Protein AF-A0A8T7N4N4-F1 (afdb_monomer)

Nearest PDB structures (foldseek):
  5yvq-assembly1_A  TM=8.454E-01  e=1.709E-01  Muvirus mu
  5d4w-assembly1_C  TM=1.491E-01  e=9.206E+00  Thermochaetoides thermophila

Organism: Escherichia coli (NCBI:txid562)

Solvent-accessible surface area (backbone atoms only — not comparable to full-atom values): 12894 Å² total; per-residue (Å²): 76,62,75,81,86,57,97,84,56,69,96,63,85,74,84,72,75,80,86,88,65,98,65,95,81,78,87,47,86,39,79,87,82,48,73,55,64,78,88,52,70,59,62,54,49,49,54,49,50,54,56,50,46,48,24,52,74,35,73,44,79,72,39,86,88,45,93,54,42,65,64,51,18,53,52,42,44,53,55,73,73,46,85,42,75,91,60,71,43,46,65,41,58,75,68,29,74,65,47,44,49,50,53,32,53,78,71,68,49,58,84,68,78,78,51,96,68,81,55,35,79,76,71,79,45,78,51,78,92,51,75,64,72,76,49,91,52,62,66,62,53,30,58,78,66,77,50,77,51,71,70,59,43,62,73,72,45,87,53,77,93,51,72,64,70,76,48,91,53,61,67,61,47,37,49,78,72,68,40,49,67,58,53,51,56,58,72,73,47,81,62,92,86,61,78,82,77,82,127

Radius of gyration: 50.96 Å; Cα contacts (8 Å, |Δi|>4): 98; chains: 1; bounding box: 86×42×156 Å

Secondary structure (DSSP, 8-state):
-----STT--SSPPPPPPP--SS--------SSSPPPP--HHHHHHHHHHHHHHHHHTT----TT-TTHHHHHHHHHHHHTS--GGGTTHHHHHT-HHHHHHHHHHTT--GGGG-SS--GGGTTPPPGGGTTTT-TTHHHHHHHTT---HHHHHHHS--GGGTTTT-S-HHHHHHHTT-HHHHHHHHTSPPTT------

Structure (mmCIF, N/CA/C/O backbone):
data_AF-A0A8T7N4N4-F1
#
_entry.id   AF-A0A8T7N4N4-F1
#
loop_
_atom_site.group_PDB
_atom_site.id
_atom_site.type_symbol
_atom_site.label_atom_id
_atom_site.label_alt_id
_atom_site.label_comp_id
_atom_site.label_asym_id
_atom_site.label_entity_id
_atom_site.label_seq_id
_atom_site.pdbx_PDB_ins_code
_atom_site.Cartn_x
_atom_site.Cartn_y
_atom_site.Cartn_z
_atom_site.occupancy
_atom_site.B_iso_or_equiv
_atom_site.auth_seq_id
_atom_site.auth_comp_id
_atom_site.auth_asym_id
_atom_site.auth_atom_id
_atom_site.pdbx_PDB_model_num
ATOM 1 N N . MET A 1 1 ? -18.840 -10.424 38.974 1.00 85.12 1 MET A N 1
ATOM 2 C CA . MET A 1 1 ? -19.951 -9.598 39.441 1.00 85.12 1 MET A CA 1
ATOM 3 C C . MET A 1 1 ? -21.218 -10.395 39.223 1.00 85.12 1 MET A C 1
ATOM 5 O O . MET A 1 1 ? -21.272 -11.145 38.261 1.00 85.12 1 MET A O 1
ATOM 9 N N . PHE A 1 2 ? -22.200 -10.259 40.101 1.00 90.56 2 PHE A N 1
ATOM 10 C CA . PHE A 1 2 ? -23.538 -10.800 39.891 1.00 90.56 2 PHE A CA 1
ATOM 11 C C . PHE A 1 2 ? -24.531 -9.724 40.322 1.00 90.56 2 PHE A C 1
ATOM 13 O O . PHE A 1 2 ? -24.199 -8.909 41.184 1.00 90.56 2 PHE A O 1
ATOM 20 N N . HIS A 1 3 ? -25.701 -9.676 39.695 1.00 91.00 3 HIS A N 1
ATOM 21 C CA . HIS A 1 3 ? -26.760 -8.776 40.142 1.00 91.00 3 HIS A CA 1
ATOM 22 C C . HIS A 1 3 ? -27.229 -9.161 41.556 1.00 91.00 3 HIS A C 1
ATOM 24 O O . HIS A 1 3 ? -26.907 -10.246 42.047 1.00 91.00 3 HIS A O 1
ATOM 30 N N . VAL A 1 4 ? -27.994 -8.285 42.215 1.00 92.31 4 VAL A N 1
ATOM 31 C CA . VAL A 1 4 ? -28.688 -8.626 43.467 1.00 92.31 4 VAL A CA 1
ATOM 32 C C . VAL A 1 4 ? -29.480 -9.924 43.279 1.00 92.31 4 VAL A C 1
ATOM 34 O O . VAL A 1 4 ? -30.459 -9.964 42.542 1.00 92.31 4 VAL A O 1
ATOM 37 N N . ASP A 1 5 ? -29.040 -10.975 43.966 1.00 91.56 5 ASP A N 1
ATOM 38 C CA . ASP A 1 5 ? -29.583 -12.334 43.881 1.00 91.56 5 ASP A CA 1
ATOM 39 C C . ASP A 1 5 ? -30.150 -12.745 45.242 1.00 91.56 5 ASP A C 1
ATOM 41 O O . ASP A 1 5 ? -29.554 -13.509 46.009 1.00 91.56 5 ASP A O 1
ATOM 45 N N . ASN A 1 6 ? -31.264 -12.106 45.593 1.00 90.56 6 ASN A N 1
ATOM 46 C CA . ASN A 1 6 ? -32.080 -12.407 46.762 1.00 90.56 6 ASN A CA 1
ATOM 47 C C . ASN A 1 6 ? -33.531 -11.943 46.513 1.00 90.56 6 ASN A C 1
ATOM 49 O O . ASN A 1 6 ? -33.826 -11.274 45.522 1.00 90.56 6 ASN A O 1
ATOM 53 N N . ASN A 1 7 ? -34.434 -12.230 47.452 1.00 91.44 7 ASN A N 1
ATOM 54 C CA . ASN A 1 7 ? -35.866 -11.922 47.324 1.00 91.44 7 ASN A CA 1
ATOM 55 C C . ASN A 1 7 ? -36.216 -10.418 47.398 1.00 91.44 7 ASN A C 1
ATOM 57 O O . ASN A 1 7 ? -37.395 -10.080 47.429 1.00 91.44 7 ASN A O 1
ATOM 61 N N . SER A 1 8 ? -35.226 -9.519 47.468 1.00 91.75 8 SER A N 1
ATOM 62 C CA . SER A 1 8 ? -35.441 -8.062 47.461 1.00 91.75 8 SER A CA 1
ATOM 63 C C . SER A 1 8 ? -35.232 -7.420 46.085 1.00 91.75 8 SER A C 1
ATOM 65 O O . SER A 1 8 ? -35.603 -6.265 45.891 1.00 91.75 8 SER A O 1
ATOM 67 N N . GLY A 1 9 ? -34.651 -8.158 45.132 1.00 88.62 9 GLY A N 1
ATOM 68 C CA . GLY A 1 9 ? -34.435 -7.687 43.767 1.00 88.62 9 GLY A CA 1
ATOM 69 C C . GLY A 1 9 ? -35.735 -7.546 42.970 1.00 88.62 9 GLY A C 1
ATOM 70 O O . GLY A 1 9 ? -36.687 -8.302 43.155 1.00 88.62 9 GLY A O 1
ATOM 71 N N . VAL A 1 10 ? -35.753 -6.592 42.038 1.00 92.06 10 VAL A N 1
ATOM 72 C CA . VAL A 1 10 ? -36.819 -6.425 41.038 1.00 92.06 10 VAL A CA 1
ATOM 73 C C . VAL A 1 10 ? -36.281 -6.757 39.645 1.00 92.06 10 VAL A C 1
ATOM 75 O O . VAL A 1 10 ? -35.115 -6.505 39.356 1.00 92.06 10 VAL A O 1
ATOM 78 N N . ALA A 1 11 ? -37.122 -7.331 38.778 1.00 89.88 11 ALA A N 1
ATOM 79 C CA . ALA A 1 11 ? -36.693 -7.857 37.475 1.00 89.88 11 ALA A CA 1
ATOM 80 C C . ALA A 1 11 ? -36.245 -6.775 36.477 1.00 89.88 11 ALA A C 1
ATOM 82 O O . ALA A 1 11 ? -35.369 -7.018 35.654 1.00 89.88 11 ALA A O 1
ATOM 83 N N . ASN A 1 12 ? -36.842 -5.585 36.552 1.00 92.25 12 ASN A N 1
ATOM 84 C CA . ASN A 1 12 ? -36.510 -4.453 35.695 1.00 92.25 12 ASN A CA 1
ATOM 85 C C . ASN A 1 12 ? -35.902 -3.344 36.549 1.00 92.25 12 ASN A C 1
ATOM 87 O O . ASN A 1 12 ? -36.444 -3.025 37.610 1.00 92.25 12 ASN A O 1
ATOM 91 N N . MET A 1 13 ? -34.810 -2.739 36.074 1.00 91.69 13 MET A N 1
ATOM 92 C CA . MET A 1 13 ? -34.206 -1.591 36.746 1.00 91.69 13 MET A CA 1
ATOM 93 C C . MET A 1 13 ? -35.240 -0.452 36.846 1.00 91.69 13 MET A C 1
ATOM 95 O O . MET A 1 13 ? -35.802 -0.067 35.816 1.00 91.69 13 MET A O 1
ATOM 99 N N . PRO A 1 14 ? -35.511 0.084 38.052 1.00 93.88 14 PRO A N 1
ATOM 100 C CA . PRO A 1 14 ? -36.386 1.240 38.209 1.00 93.88 14 PRO A CA 1
ATOM 101 C C . PRO A 1 14 ? -35.883 2.440 37.401 1.00 93.88 14 PRO A C 1
ATOM 103 O O . PRO A 1 14 ? -34.679 2.602 37.199 1.00 93.88 14 PRO A O 1
ATOM 106 N N . ALA A 1 15 ? -36.805 3.301 36.965 1.00 94.69 15 ALA A N 1
ATOM 107 C CA . ALA A 1 15 ? -36.434 4.552 36.312 1.00 94.69 15 ALA A CA 1
ATOM 108 C C . ALA A 1 15 ? -35.587 5.413 37.262 1.00 94.69 15 ALA A C 1
ATOM 110 O O . ALA A 1 15 ? -35.957 5.597 38.422 1.00 94.69 15 ALA A O 1
ATOM 111 N N . LEU A 1 16 ? -34.467 5.935 36.755 1.00 94.06 16 LEU A N 1
ATOM 112 C CA . LEU A 1 16 ? -33.591 6.827 37.512 1.00 94.06 16 LEU A CA 1
ATOM 113 C C . LEU A 1 16 ? -34.306 8.151 37.798 1.00 94.06 16 LEU A C 1
ATOM 115 O O . LEU A 1 16 ? -34.964 8.714 36.917 1.00 94.06 16 LEU A O 1
ATOM 119 N N . ALA A 1 17 ? -34.160 8.658 39.018 1.00 92.56 17 ALA A N 1
ATOM 120 C CA . ALA A 1 17 ? -34.674 9.962 39.393 1.00 92.56 17 ALA A CA 1
ATOM 121 C C . ALA A 1 17 ? -33.942 11.090 38.633 1.00 92.56 17 ALA A C 1
ATOM 123 O O . ALA A 1 17 ? -32.796 10.923 38.201 1.00 92.56 17 ALA A O 1
ATOM 124 N N . PRO A 1 18 ? -34.574 12.270 38.475 1.00 92.50 18 PRO A N 1
ATOM 125 C CA . PRO A 1 18 ? -33.933 13.422 37.850 1.00 92.50 18 PRO A CA 1
ATOM 126 C C . PRO A 1 18 ? -32.649 13.839 38.576 1.00 92.50 18 PRO A C 1
ATOM 128 O O . PRO A 1 18 ? -32.577 13.793 39.807 1.00 92.50 18 PRO A O 1
ATOM 131 N N . ALA A 1 19 ? -31.659 14.314 37.816 1.00 89.88 19 ALA A N 1
ATOM 132 C CA . ALA A 1 19 ? -30.428 14.853 38.380 1.00 89.88 19 ALA A CA 1
ATOM 133 C C . ALA A 1 19 ? -30.733 16.011 39.344 1.00 89.88 19 ALA A C 1
ATOM 135 O O . ALA A 1 19 ? -31.409 16.976 38.986 1.00 89.88 19 ALA A O 1
ATOM 136 N N . GLN A 1 20 ? -30.222 15.910 40.571 1.00 88.19 20 GLN A N 1
ATOM 137 C CA . GLN A 1 20 ? -30.458 16.903 41.626 1.00 88.19 20 GLN A CA 1
ATOM 138 C C . GLN A 1 20 ? -29.331 17.937 41.756 1.00 88.19 20 GLN A C 1
ATOM 140 O O . GLN A 1 20 ? -29.499 18.947 42.433 1.00 88.19 20 GLN A O 1
ATOM 145 N N . SER A 1 21 ? -28.181 17.698 41.120 1.00 86.62 21 SER A N 1
ATOM 146 C CA . SER A 1 21 ? -27.031 18.603 41.124 1.00 86.62 21 SER A CA 1
ATOM 147 C C . SER A 1 21 ? -26.368 18.619 39.750 1.00 86.62 21 SER A C 1
ATOM 149 O O . SER A 1 21 ? -26.210 17.573 39.127 1.00 86.62 21 SER A O 1
ATOM 151 N N . ASN A 1 22 ? -25.933 19.802 39.314 1.00 89.06 22 ASN A N 1
ATOM 152 C CA . ASN A 1 22 ? -25.118 19.989 38.107 1.00 89.06 22 ASN A CA 1
ATOM 153 C C . ASN A 1 22 ? -23.614 20.065 38.422 1.00 89.06 22 ASN A C 1
ATOM 155 O O . ASN A 1 22 ? -22.800 20.284 37.529 1.00 89.06 22 ASN A O 1
ATOM 159 N N . THR A 1 23 ? -23.236 19.928 39.694 1.00 89.25 23 THR A N 1
ATOM 160 C CA . THR A 1 23 ? -21.845 19.946 40.154 1.00 89.25 23 THR A CA 1
ATOM 161 C C . THR A 1 23 ? -21.534 18.693 40.965 1.00 89.25 23 THR A C 1
ATOM 163 O O . THR A 1 23 ? -22.397 18.158 41.668 1.00 89.25 23 THR A O 1
ATOM 166 N N . THR A 1 24 ? -20.292 18.212 40.863 1.00 90.56 24 THR A N 1
ATOM 167 C CA . THR A 1 24 ? -19.827 17.019 41.580 1.00 90.56 24 THR A CA 1
ATOM 168 C C . THR A 1 24 ? -19.871 17.237 43.091 1.00 90.56 24 THR A C 1
ATOM 170 O O . THR A 1 24 ? -19.250 18.164 43.610 1.00 90.56 24 THR A O 1
ATOM 173 N N . THR A 1 25 ? -20.568 16.351 43.802 1.00 89.44 25 THR A N 1
ATOM 174 C CA . THR A 1 25 ? -20.647 16.320 45.269 1.00 89.44 25 THR A CA 1
ATOM 175 C C . THR A 1 25 ? -19.998 15.053 45.822 1.00 89.44 25 THR A C 1
ATOM 177 O O . THR A 1 25 ? -19.997 14.021 45.156 1.00 89.44 25 THR A O 1
ATOM 180 N N . TRP A 1 26 ? -19.493 15.113 47.054 1.00 89.69 26 TRP A N 1
ATOM 181 C CA . TRP A 1 26 ? -18.784 14.010 47.713 1.00 89.69 26 TRP A CA 1
ATOM 182 C C . TRP A 1 26 ? -19.476 13.590 49.011 1.00 89.69 26 TRP A C 1
ATOM 184 O O . TRP A 1 26 ? -20.232 14.370 49.594 1.00 89.69 26 TRP A O 1
ATOM 194 N N . PHE A 1 27 ? -19.199 12.364 49.463 1.00 92.00 27 PHE A N 1
ATOM 195 C CA . PHE A 1 27 ? -19.699 11.847 50.735 1.00 92.00 27 PHE A CA 1
ATOM 196 C C . PHE A 1 27 ? -19.205 12.691 51.921 1.00 92.00 27 PHE A C 1
ATOM 198 O O . PHE A 1 27 ? -18.050 13.112 51.959 1.00 92.00 27 PHE A O 1
ATOM 205 N N . THR A 1 28 ? -20.079 12.913 52.901 1.00 90.69 28 THR A N 1
ATOM 206 C CA . THR A 1 28 ? -19.784 13.592 54.169 1.00 90.69 28 THR A CA 1
ATOM 207 C C . THR A 1 28 ? -20.471 12.869 55.329 1.00 90.69 28 THR A C 1
ATOM 209 O O . THR A 1 28 ? -21.585 12.358 55.178 1.00 90.69 28 THR A O 1
ATOM 212 N N . GLU A 1 29 ? -19.819 12.857 56.494 1.00 90.31 29 GLU A N 1
ATOM 213 C CA . GLU A 1 29 ? -20.392 12.396 57.770 1.00 90.31 29 GLU A CA 1
ATOM 214 C C . GLU A 1 29 ? -21.424 13.389 58.347 1.00 90.31 29 GLU A C 1
ATOM 216 O O . GLU A 1 29 ? -21.979 13.168 59.420 1.00 90.31 29 GLU A O 1
ATOM 221 N N . GLY A 1 30 ? -21.716 14.470 57.619 1.00 84.38 30 GLY A N 1
ATOM 222 C CA . GLY A 1 30 ? -22.510 15.585 58.109 1.00 84.38 30 GLY A CA 1
ATOM 223 C C . GLY A 1 30 ? -21.674 16.533 58.969 1.00 84.38 30 GLY A C 1
ATOM 224 O O . GLY A 1 30 ? -20.614 16.185 59.481 1.00 84.38 30 GLY A O 1
ATOM 225 N N . ASP A 1 31 ? -22.144 17.766 59.107 1.00 83.38 31 ASP A N 1
ATOM 226 C CA . ASP A 1 31 ? -21.490 18.827 59.891 1.00 83.38 31 ASP A CA 1
ATOM 227 C C . ASP A 1 31 ? -22.380 19.330 61.042 1.00 83.38 31 ASP A C 1
ATOM 229 O O . ASP A 1 31 ? -22.144 20.386 61.626 1.00 83.38 31 ASP A O 1
ATOM 233 N N . GLY A 1 32 ? -23.433 18.573 61.361 1.00 81.00 32 GLY A N 1
ATOM 234 C CA . GLY A 1 32 ? -24.455 18.940 62.339 1.00 81.00 32 GLY A CA 1
ATOM 235 C C . GLY A 1 32 ? -25.609 19.773 61.768 1.00 81.00 32 GLY A C 1
ATOM 236 O O . GLY A 1 32 ? -26.673 19.792 62.382 1.00 81.00 32 GLY A O 1
ATOM 237 N N . GLN A 1 33 ? -25.460 20.401 60.593 1.00 78.62 33 GLN A N 1
ATOM 238 C CA . GLN A 1 33 ? -26.565 21.058 59.872 1.00 78.62 33 GLN A CA 1
ATOM 239 C C . GLN A 1 33 ? -27.003 20.280 58.632 1.00 78.62 33 GLN A C 1
ATOM 241 O O . GLN A 1 33 ? -28.192 20.213 58.317 1.00 78.62 33 GLN A O 1
ATOM 246 N N . LYS A 1 34 ? -26.050 19.659 57.941 1.00 79.44 34 LYS A N 1
ATOM 247 C CA . LYS A 1 34 ? -26.295 18.720 56.851 1.00 79.44 34 LYS A CA 1
ATOM 248 C C . LYS A 1 34 ? -26.243 17.294 57.393 1.00 79.44 34 LYS A C 1
ATOM 250 O O . LYS A 1 34 ? -25.323 16.939 58.126 1.00 79.44 34 LYS A O 1
ATOM 255 N N . GLY A 1 35 ? -27.233 16.479 57.032 1.00 85.31 35 GLY A N 1
ATOM 256 C CA . GLY A 1 35 ? -27.240 15.055 57.368 1.00 85.31 35 GLY A CA 1
ATOM 257 C C . GLY A 1 35 ? -26.109 14.285 56.677 1.00 85.31 35 GLY A C 1
ATOM 258 O O . GLY A 1 35 ? -25.523 14.759 55.700 1.00 85.31 35 GLY A O 1
ATOM 259 N N . ILE A 1 36 ? -25.836 13.078 57.174 1.00 89.00 36 ILE A N 1
ATOM 260 C CA . ILE A 1 36 ? -24.905 12.126 56.554 1.00 89.00 36 ILE A CA 1
ATOM 261 C C . ILE A 1 36 ? -25.355 11.844 55.115 1.00 89.00 36 ILE A C 1
ATOM 263 O O . ILE A 1 36 ? -26.551 11.734 54.833 1.00 89.00 36 ILE A O 1
ATOM 267 N N . SER A 1 37 ? -24.399 11.712 54.196 1.00 91.44 37 SER A N 1
ATOM 268 C CA . SER A 1 37 ? -24.697 11.345 52.810 1.00 91.44 37 SER A CA 1
ATOM 269 C C . SER A 1 37 ? -25.440 10.010 52.712 1.00 91.44 37 SER A C 1
ATOM 271 O O . SER A 1 37 ? -24.986 8.988 53.222 1.00 91.44 37 SER A O 1
ATOM 273 N N . TRP A 1 38 ? -26.573 10.018 52.012 1.00 87.12 38 TRP A N 1
ATOM 274 C CA . TRP A 1 38 ? -27.412 8.842 51.811 1.00 87.12 38 TRP A CA 1
ATOM 275 C C . TRP A 1 38 ? -27.140 8.195 50.450 1.00 87.12 38 TRP A C 1
ATOM 277 O O . TRP A 1 38 ? -27.153 8.870 49.420 1.00 87.12 38 TRP A O 1
ATOM 287 N N . ILE A 1 39 ? -26.914 6.879 50.446 1.00 90.31 39 ILE A N 1
ATOM 288 C CA . ILE A 1 39 ? -26.783 6.086 49.221 1.00 90.31 39 ILE A CA 1
ATOM 289 C C . ILE A 1 39 ? -28.162 5.527 48.864 1.00 90.31 39 ILE A C 1
ATOM 291 O O . ILE A 1 39 ? -28.654 4.600 49.506 1.00 90.31 39 ILE A O 1
ATOM 295 N N . GLY A 1 40 ? -28.784 6.110 47.841 1.00 91.19 40 GLY A N 1
ATOM 296 C CA . GLY A 1 40 ? -30.075 5.665 47.322 1.00 91.19 40 GLY A CA 1
ATOM 297 C C . GLY A 1 40 ? -29.969 4.519 46.311 1.00 91.19 40 GLY A C 1
ATOM 298 O O . GLY A 1 40 ? -28.888 4.188 45.817 1.00 91.19 40 GLY A O 1
ATOM 299 N N . GLN A 1 41 ? -31.128 3.951 45.960 1.00 92.69 41 GLN A N 1
ATOM 300 C CA . GLN A 1 41 ? -31.242 2.877 44.965 1.00 92.69 41 GLN A CA 1
ATOM 301 C C . GLN A 1 41 ? -30.610 3.237 43.614 1.00 92.69 41 GLN A C 1
ATOM 303 O O . GLN A 1 41 ? -29.963 2.391 43.011 1.00 92.69 41 GLN A O 1
ATOM 308 N N . ASP A 1 42 ? -30.750 4.484 43.158 1.00 93.44 42 ASP A N 1
ATOM 309 C CA . ASP A 1 42 ? -30.267 4.912 41.846 1.00 93.44 42 ASP A CA 1
ATOM 310 C C . ASP A 1 42 ? -28.750 4.782 41.770 1.00 93.44 42 ASP A C 1
ATOM 312 O O . ASP A 1 42 ? -28.225 4.224 40.815 1.00 93.44 42 ASP A O 1
ATOM 316 N N . TRP A 1 43 ? -28.044 5.200 42.822 1.00 92.38 43 TRP A N 1
ATOM 317 C CA . TRP A 1 43 ? -26.589 5.114 42.882 1.00 92.38 43 TRP A CA 1
ATOM 318 C C . TRP A 1 43 ? -26.096 3.660 42.857 1.00 92.38 43 TRP A C 1
ATOM 320 O O . TRP A 1 43 ? -25.191 3.322 42.095 1.00 92.38 43 TRP A O 1
ATOM 330 N N . LEU A 1 44 ? -26.720 2.780 43.650 1.00 94.06 44 LEU A N 1
ATOM 331 C CA . LEU A 1 44 ? -26.363 1.357 43.692 1.00 94.06 44 LEU A CA 1
ATOM 332 C C . LEU A 1 44 ? -26.698 0.643 42.379 1.00 94.06 44 LEU A C 1
ATOM 334 O O . LEU A 1 44 ? -25.891 -0.148 41.893 1.00 94.06 44 LEU A O 1
ATOM 338 N N . ASN A 1 45 ? -27.856 0.943 41.788 1.00 95.38 45 ASN A N 1
ATOM 339 C CA . ASN A 1 45 ? -28.276 0.367 40.515 1.00 95.38 45 ASN A CA 1
ATOM 340 C C . ASN A 1 45 ? -27.382 0.836 39.365 1.00 95.38 45 ASN A C 1
ATOM 342 O O . ASN A 1 45 ? -27.028 0.014 38.526 1.00 95.38 45 ASN A O 1
ATOM 346 N N . ILE A 1 46 ? -26.963 2.107 39.352 1.00 95.25 46 ILE A N 1
ATOM 347 C CA . ILE A 1 46 ? -25.991 2.626 38.381 1.00 95.25 46 ILE A CA 1
ATOM 348 C C . ILE A 1 46 ? -24.669 1.873 38.515 1.00 95.25 46 ILE A C 1
ATOM 350 O O . ILE A 1 46 ? -24.192 1.321 37.529 1.00 95.25 46 ILE A O 1
ATOM 354 N N . LEU A 1 47 ? -24.100 1.770 39.723 1.00 95.44 47 LEU A N 1
ATOM 355 C CA . LEU A 1 47 ? -22.859 1.012 39.905 1.00 95.44 47 LEU A CA 1
ATOM 356 C C . LEU A 1 47 ? -23.000 -0.451 39.486 1.00 95.44 47 LEU A C 1
ATOM 358 O O . LEU A 1 47 ? -22.110 -0.989 38.833 1.00 95.44 47 LEU A O 1
ATOM 362 N N . G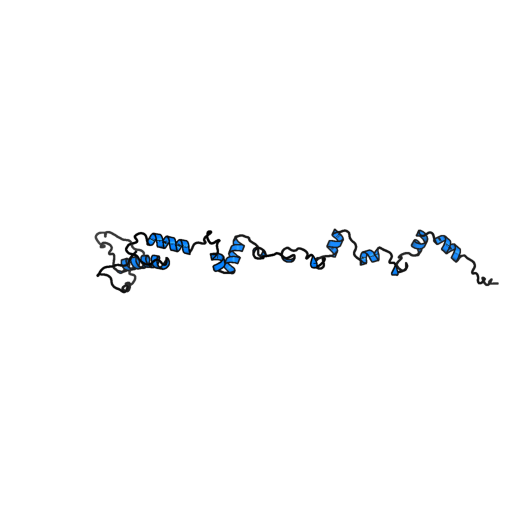LN A 1 48 ? -24.106 -1.106 39.839 1.00 95.12 48 GLN A N 1
ATOM 363 C CA . GLN A 1 48 ? -24.351 -2.478 39.412 1.00 95.12 48 GLN A CA 1
ATOM 364 C C . GLN A 1 48 ? -24.425 -2.578 37.884 1.00 95.12 48 GLN A C 1
ATOM 366 O O . GLN A 1 48 ? -23.804 -3.472 37.311 1.00 95.12 48 GLN A O 1
ATOM 371 N N .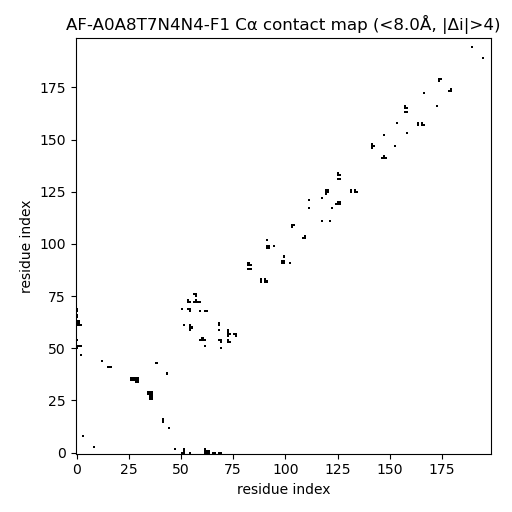 ALA A 1 49 ? -25.157 -1.675 37.230 1.00 95.31 49 ALA A N 1
ATOM 372 C CA . ALA A 1 49 ? -25.294 -1.647 35.780 1.00 95.31 49 ALA A CA 1
ATOM 373 C C . ALA A 1 49 ? -23.938 -1.436 35.093 1.00 95.31 49 ALA A C 1
ATOM 375 O O . ALA A 1 49 ? -23.596 -2.214 34.211 1.00 95.31 49 ALA A O 1
ATOM 376 N N . GLU A 1 50 ? -23.124 -0.477 35.542 1.00 96.94 50 GLU A N 1
ATOM 377 C CA . GLU A 1 50 ? -21.768 -0.244 35.022 1.00 96.94 50 GLU A CA 1
ATOM 378 C C . GLU A 1 50 ? -20.888 -1.497 35.148 1.00 96.94 50 GLU A C 1
ATOM 380 O O . GLU A 1 50 ? -20.234 -1.923 34.195 1.00 96.94 50 GLU A O 1
ATOM 385 N N . LEU A 1 51 ? -20.913 -2.157 36.309 1.00 96.12 51 LEU A N 1
ATOM 386 C CA . LEU A 1 51 ? -20.112 -3.359 36.538 1.00 96.12 51 LEU A CA 1
ATOM 387 C C . LEU A 1 51 ? -20.594 -4.547 35.693 1.00 96.12 51 LEU A C 1
ATOM 389 O O . LEU A 1 51 ? -19.765 -5.331 35.234 1.00 96.12 51 LEU A O 1
ATOM 393 N N . LEU A 1 52 ? -21.902 -4.692 35.469 1.00 95.75 52 LEU A N 1
ATOM 394 C CA . LEU A 1 52 ? -22.455 -5.706 34.565 1.00 95.75 52 LEU A CA 1
ATOM 395 C C . LEU A 1 52 ? -22.164 -5.382 33.093 1.00 95.75 52 LEU A C 1
ATOM 397 O O . LEU A 1 52 ? -21.846 -6.293 32.332 1.00 95.75 52 LEU A O 1
ATOM 401 N N . ASN A 1 53 ? -22.197 -4.108 32.702 1.00 96.38 53 ASN A N 1
ATOM 402 C CA . ASN A 1 53 ? -21.868 -3.665 31.348 1.00 96.38 53 ASN A CA 1
ATOM 403 C C . ASN A 1 53 ? -20.394 -3.921 31.011 1.00 96.38 53 ASN A C 1
ATOM 405 O O . ASN A 1 53 ? -20.098 -4.335 29.897 1.00 96.38 53 ASN A O 1
ATOM 409 N N . ILE A 1 54 ? -19.474 -3.780 31.974 1.00 96.50 54 ILE A N 1
ATOM 410 C CA . ILE A 1 54 ? -18.063 -4.171 31.791 1.00 96.50 54 ILE A CA 1
ATOM 411 C C . ILE A 1 54 ? -17.937 -5.669 31.470 1.00 96.50 54 ILE A C 1
ATOM 413 O O . ILE A 1 54 ? -17.140 -6.057 30.618 1.00 96.50 54 ILE A O 1
ATOM 417 N N . LEU A 1 55 ? -18.713 -6.520 32.147 1.00 96.56 55 LEU A N 1
ATOM 418 C CA . LEU A 1 55 ? -18.748 -7.957 31.863 1.00 96.56 55 LEU A CA 1
ATOM 419 C C . LEU A 1 55 ? -19.333 -8.229 30.469 1.00 96.56 55 LEU A C 1
ATOM 421 O O . LEU A 1 55 ? -18.763 -9.013 29.712 1.00 96.56 55 LEU A O 1
ATOM 425 N N . ALA A 1 56 ? -20.425 -7.547 30.116 1.00 95.56 56 ALA A N 1
ATOM 426 C CA . ALA A 1 56 ? -21.077 -7.680 28.817 1.00 95.56 56 ALA A CA 1
ATOM 427 C C . ALA A 1 56 ? -20.163 -7.258 27.654 1.00 95.56 56 ALA A C 1
ATOM 429 O O . ALA A 1 56 ? -20.044 -8.003 26.685 1.00 95.56 56 ALA A O 1
ATOM 430 N N . GLU A 1 57 ? -19.463 -6.127 27.777 1.00 95.94 57 GLU A N 1
ATOM 431 C CA . GLU A 1 57 ? -18.470 -5.647 26.803 1.00 95.94 57 GLU A CA 1
ATOM 432 C C . GLU A 1 57 ? -17.341 -6.670 26.608 1.00 95.94 57 GLU A C 1
ATOM 434 O O . GLU A 1 57 ? -16.910 -6.958 25.494 1.00 95.94 57 GLU A O 1
ATOM 439 N N . ALA A 1 58 ? -16.908 -7.308 27.697 1.00 96.31 58 ALA A N 1
ATOM 440 C CA . ALA A 1 58 ? -15.941 -8.397 27.652 1.00 96.31 58 ALA A CA 1
ATOM 441 C C . ALA A 1 58 ? -16.510 -9.727 27.122 1.00 96.31 58 ALA A C 1
ATOM 443 O O . ALA A 1 58 ? -15.775 -10.714 27.058 1.00 96.31 58 ALA A O 1
ATOM 444 N N . SER A 1 59 ? -17.802 -9.786 26.779 1.00 96.00 59 SER A N 1
ATOM 445 C CA . SER A 1 59 ? -18.528 -11.016 26.437 1.00 96.00 59 SER A CA 1
ATOM 446 C C . SER A 1 59 ? -18.445 -12.100 27.527 1.00 96.00 59 SER A C 1
ATOM 448 O O . SER A 1 59 ? -18.445 -13.296 27.236 1.00 96.00 59 SER A O 1
ATOM 450 N N . ILE A 1 60 ? -18.378 -11.692 28.798 1.00 96.12 60 ILE A N 1
ATOM 451 C CA . ILE A 1 60 ? -18.348 -12.569 29.974 1.00 96.12 60 ILE A CA 1
ATOM 452 C C . ILE A 1 60 ? -19.719 -12.540 30.650 1.00 96.12 60 ILE A C 1
ATOM 454 O O . ILE A 1 60 ? -20.251 -11.480 30.966 1.00 96.12 60 ILE A O 1
ATOM 458 N N . GLN A 1 61 ? -20.286 -13.716 30.913 1.00 95.56 61 GLN A N 1
ATOM 459 C CA . GLN A 1 61 ? -21.538 -13.821 31.659 1.00 95.56 61 GLN A CA 1
ATOM 460 C C . GLN A 1 61 ? -21.295 -13.680 33.172 1.00 95.56 61 GLN A C 1
ATOM 462 O O . GLN A 1 61 ? -20.288 -14.192 33.669 1.00 95.56 61 GLN A O 1
ATOM 467 N N . PRO A 1 62 ? -22.203 -13.025 33.920 1.00 96.62 62 PRO A N 1
ATOM 468 C CA . PRO A 1 62 ? -22.145 -12.979 35.377 1.00 96.62 62 PRO A CA 1
ATOM 469 C C . PRO A 1 62 ? -22.137 -14.378 36.007 1.00 96.62 62 PRO A C 1
ATOM 471 O O . PRO A 1 62 ? -23.034 -15.179 35.761 1.00 96.62 62 PRO A O 1
ATOM 474 N N . ASP A 1 63 ? -21.164 -14.644 36.877 1.00 96.00 63 ASP A N 1
ATOM 475 C CA . ASP A 1 63 ? -21.050 -15.904 37.625 1.00 96.00 63 ASP A CA 1
ATOM 476 C C . ASP A 1 63 ? -20.805 -15.650 39.120 1.00 96.00 63 ASP A C 1
ATOM 478 O O . ASP A 1 63 ? -19.783 -15.097 39.525 1.00 96.00 63 ASP A O 1
ATOM 482 N N . LYS A 1 64 ? -21.724 -16.078 39.984 1.00 93.50 64 LYS A N 1
ATOM 483 C CA . LYS A 1 64 ? -21.617 -15.866 41.434 1.00 93.50 64 LYS A CA 1
ATOM 484 C C . LYS A 1 64 ? -20.435 -16.611 42.076 1.00 93.50 64 LYS A C 1
ATOM 486 O O . LYS A 1 64 ? -19.942 -16.169 43.112 1.00 93.50 64 LYS A O 1
ATOM 491 N N . ALA A 1 65 ? -19.950 -17.695 41.469 1.00 95.81 65 ALA A N 1
ATOM 492 C CA . ALA A 1 65 ? -18.804 -18.458 41.964 1.00 95.81 65 ALA A CA 1
ATOM 493 C C . ALA A 1 65 ? -17.452 -17.816 41.603 1.00 95.81 65 ALA A C 1
ATOM 495 O O . ALA A 1 65 ? -16.424 -18.145 42.200 1.00 95.81 65 ALA A O 1
ATOM 496 N N . GLN A 1 66 ? -17.428 -16.879 40.651 1.00 95.62 66 GLN A N 1
ATOM 497 C CA . GLN A 1 66 ? -16.187 -16.339 40.115 1.00 95.62 66 GLN A CA 1
ATOM 498 C C . GLN A 1 66 ? -15.840 -14.957 40.692 1.00 95.62 66 GLN A C 1
ATOM 500 O O . GLN A 1 66 ? -16.371 -13.921 40.290 1.00 95.62 66 GLN A O 1
ATOM 505 N N . LEU A 1 67 ? -14.857 -14.905 41.591 1.00 95.31 67 LEU A N 1
ATOM 506 C CA . LEU A 1 67 ? -14.524 -13.686 42.347 1.00 95.31 67 LEU A CA 1
ATOM 507 C C . LEU A 1 67 ? -13.554 -12.716 41.641 1.00 95.31 67 LEU A C 1
ATOM 509 O O . LEU A 1 67 ? -13.180 -11.697 42.211 1.00 95.31 67 LEU A O 1
ATOM 513 N N . ASN A 1 68 ? -13.152 -12.992 40.396 1.00 96.69 68 ASN A N 1
ATOM 514 C CA . ASN A 1 68 ? -12.193 -12.174 39.632 1.00 96.69 68 ASN A CA 1
ATOM 515 C C . ASN A 1 68 ? -12.734 -11.676 38.277 1.00 96.69 68 ASN A C 1
ATOM 517 O O . ASN A 1 68 ? -11.959 -11.308 37.393 1.00 96.69 68 ASN A O 1
ATOM 521 N N . GLN A 1 69 ? -14.056 -11.667 38.090 1.00 97.25 69 GLN A N 1
ATOM 522 C CA . GLN A 1 69 ? -14.675 -11.350 36.796 1.00 97.25 69 GLN A CA 1
ATOM 523 C C . GLN A 1 69 ? -14.331 -9.956 36.271 1.00 97.25 69 GLN A C 1
ATOM 525 O O . GLN A 1 69 ? -14.135 -9.817 35.072 1.00 97.25 69 GLN A O 1
ATOM 530 N N . LEU A 1 70 ? -14.196 -8.939 37.132 1.00 96.38 70 LEU A N 1
ATOM 531 C CA . LEU A 1 70 ? -13.775 -7.601 36.686 1.00 96.38 70 LEU A CA 1
ATOM 532 C C . LEU A 1 70 ? -12.363 -7.638 36.095 1.00 96.38 70 LEU A C 1
ATOM 534 O O . LEU A 1 70 ? -12.123 -7.109 35.015 1.00 96.38 70 LEU A O 1
ATOM 538 N N . THR A 1 71 ? -11.439 -8.339 36.756 1.00 97.19 71 THR A N 1
ATOM 539 C CA . THR A 1 71 ? -10.079 -8.538 36.248 1.00 97.19 71 THR A CA 1
ATOM 540 C C . THR A 1 71 ? -10.075 -9.293 34.922 1.00 97.19 71 THR A C 1
ATOM 542 O O . THR A 1 71 ? -9.328 -8.917 34.021 1.00 97.19 71 THR A O 1
ATOM 545 N N . LEU A 1 72 ? -10.886 -10.349 34.781 1.00 97.06 72 LEU A N 1
ATOM 546 C CA . LEU A 1 72 ? -10.983 -11.074 33.511 1.00 97.06 72 LEU A CA 1
ATOM 547 C C . LEU A 1 72 ? -11.604 -10.217 32.408 1.00 97.06 72 LEU A C 1
ATOM 549 O O . LEU A 1 72 ? -11.099 -10.236 31.291 1.00 97.06 72 LEU A O 1
ATOM 553 N N . SER A 1 73 ? -12.628 -9.431 32.737 1.00 96.94 73 SER A N 1
ATOM 554 C CA . SER A 1 73 ? -13.314 -8.558 31.784 1.00 96.94 73 SER A CA 1
ATOM 555 C C . SER A 1 73 ? -12.364 -7.506 31.231 1.00 96.94 73 SER A C 1
ATOM 557 O O . SER A 1 73 ? -12.193 -7.395 30.023 1.00 96.94 73 SER A O 1
ATOM 559 N N . ILE A 1 74 ? -11.634 -6.818 32.111 1.00 95.31 74 ILE A N 1
ATOM 560 C CA . ILE A 1 74 ? -10.628 -5.829 31.711 1.00 95.31 74 ILE A CA 1
ATOM 561 C C . ILE A 1 74 ? -9.540 -6.476 30.842 1.00 95.31 74 ILE A C 1
ATOM 563 O O . ILE A 1 74 ? -9.169 -5.924 29.808 1.00 95.31 74 ILE A O 1
ATOM 567 N N . LYS A 1 75 ? -9.044 -7.667 31.213 1.00 94.94 75 LYS A N 1
ATOM 568 C CA . LYS A 1 75 ? -8.060 -8.400 30.397 1.00 94.94 75 LYS A CA 1
ATOM 569 C C . LYS A 1 75 ? -8.602 -8.736 29.007 1.00 94.94 75 LYS A C 1
ATOM 571 O O . LYS A 1 75 ? -7.867 -8.579 28.036 1.00 94.94 75 LYS A O 1
ATOM 576 N N . ALA A 1 76 ? -9.849 -9.191 28.915 1.00 94.44 76 ALA A N 1
ATOM 577 C CA . ALA A 1 76 ? -10.490 -9.536 27.652 1.00 94.44 76 ALA A CA 1
ATOM 578 C C . ALA A 1 76 ? -10.688 -8.301 26.761 1.00 94.44 76 ALA A C 1
ATOM 580 O O . ALA A 1 76 ? -10.292 -8.333 25.601 1.00 94.44 76 ALA A O 1
ATOM 581 N N . ILE A 1 77 ? -11.191 -7.194 27.317 1.00 94.31 77 ILE A N 1
ATOM 582 C CA . ILE A 1 77 ? -11.393 -5.926 26.595 1.00 94.31 77 ILE A CA 1
ATOM 583 C C . ILE A 1 77 ? -10.065 -5.389 26.055 1.00 94.31 77 ILE A C 1
ATOM 585 O O . ILE A 1 77 ? -9.970 -5.018 24.886 1.00 94.31 77 ILE A O 1
ATOM 589 N N . ILE A 1 78 ? -9.014 -5.371 26.881 1.00 91.94 78 ILE A N 1
ATOM 590 C CA . ILE A 1 78 ? -7.687 -4.921 26.439 1.00 91.94 78 ILE A CA 1
ATOM 591 C C . ILE A 1 78 ? -7.154 -5.837 25.333 1.00 91.94 78 ILE A C 1
ATOM 593 O O . ILE A 1 78 ? -6.615 -5.346 24.347 1.00 91.94 78 ILE A O 1
ATOM 597 N N . ALA A 1 79 ? -7.304 -7.157 25.477 1.00 88.19 79 ALA A N 1
ATOM 598 C CA . ALA A 1 79 ? -6.832 -8.111 24.480 1.00 88.19 79 ALA A CA 1
ATOM 599 C C . ALA A 1 79 ? -7.583 -7.991 23.145 1.00 88.19 79 ALA A C 1
ATOM 601 O O . ALA A 1 79 ? -6.945 -8.068 22.100 1.00 88.19 79 ALA A O 1
ATOM 602 N N . ALA A 1 80 ? -8.901 -7.774 23.174 1.00 86.25 80 ALA A N 1
ATOM 603 C CA . ALA A 1 80 ? -9.725 -7.603 21.978 1.00 86.25 80 ALA A CA 1
ATOM 604 C C . ALA A 1 80 ? -9.365 -6.332 21.191 1.00 86.25 80 ALA A C 1
ATOM 606 O O . ALA A 1 80 ? -9.406 -6.332 19.965 1.00 86.25 80 ALA A O 1
ATOM 607 N N . ASN A 1 81 ? -8.965 -5.269 21.893 1.00 83.12 81 ASN A N 1
ATOM 608 C CA . ASN A 1 81 ? -8.584 -3.992 21.288 1.00 83.12 81 ASN A CA 1
ATOM 609 C C . ASN A 1 81 ? -7.087 -3.891 20.939 1.00 83.12 81 ASN A C 1
ATOM 611 O O . ASN A 1 81 ? -6.642 -2.881 20.392 1.00 83.12 81 ASN A O 1
ATOM 615 N N . ALA A 1 82 ? -6.282 -4.904 21.265 1.00 84.75 82 ALA A N 1
ATOM 616 C CA . ALA A 1 82 ? -4.848 -4.891 21.014 1.00 84.75 82 ALA A CA 1
ATOM 617 C C . ALA A 1 82 ? -4.505 -5.491 19.644 1.00 84.75 82 ALA A C 1
ATOM 619 O O . ALA A 1 82 ? -4.875 -6.620 19.333 1.00 84.75 82 ALA A O 1
ATOM 620 N N . PHE A 1 83 ? -3.673 -4.792 18.869 1.00 79.19 83 PHE A N 1
ATOM 621 C CA . PHE A 1 83 ? -2.998 -5.391 17.717 1.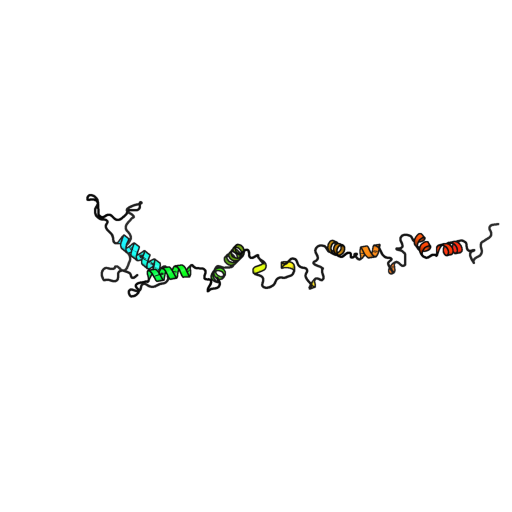00 79.19 83 PHE A CA 1
ATOM 622 C C . PHE A 1 83 ? -1.970 -6.421 18.200 1.00 79.19 83 PHE A C 1
ATOM 624 O O . PHE A 1 83 ? -0.985 -6.080 18.867 1.00 79.19 83 PHE A O 1
ATOM 631 N N . SER A 1 84 ? -2.192 -7.698 17.888 1.00 80.12 84 SER A N 1
ATOM 632 C CA . SER A 1 84 ? -1.389 -8.785 18.440 1.00 80.12 84 SER A CA 1
ATOM 633 C C . SER A 1 84 ? -0.270 -9.213 17.495 1.00 80.12 84 SER A C 1
ATOM 635 O O . SER A 1 84 ? -0.498 -9.692 16.383 1.00 80.12 84 SER A O 1
ATOM 637 N N . ARG A 1 85 ? 0.974 -9.178 17.994 1.00 80.88 85 ARG A N 1
ATOM 638 C CA . ARG A 1 85 ? 2.126 -9.780 17.297 1.00 80.88 85 ARG A CA 1
ATOM 639 C C . ARG A 1 85 ? 1.953 -11.283 17.070 1.00 80.88 85 ARG A C 1
ATOM 641 O O . ARG A 1 85 ? 2.486 -11.797 16.098 1.00 80.88 85 ARG A O 1
ATOM 648 N N . LYS A 1 86 ? 1.204 -11.987 17.932 1.00 86.38 86 LYS A N 1
ATOM 649 C CA . LYS A 1 86 ? 0.948 -13.431 17.763 1.00 86.38 86 LYS A CA 1
ATOM 650 C C . LYS A 1 86 ? 0.106 -13.728 16.521 1.00 86.38 86 LYS A C 1
ATOM 652 O O . LYS A 1 86 ? 0.297 -14.771 15.911 1.00 86.38 86 LYS A O 1
ATOM 657 N N . ASN A 1 87 ? -0.778 -12.805 16.145 1.00 86.25 87 ASN A N 1
ATOM 658 C CA . ASN A 1 87 ? -1.606 -12.909 14.944 1.00 86.25 87 ASN A CA 1
ATOM 659 C C . ASN A 1 87 ? -0.928 -12.288 13.717 1.00 86.25 87 ASN A C 1
ATOM 661 O O . ASN A 1 87 ? -1.585 -12.077 12.701 1.00 86.25 87 ASN A O 1
ATOM 665 N N . ASN A 1 88 ? 0.364 -11.950 13.805 1.00 91.06 88 ASN A N 1
ATOM 666 C CA . ASN A 1 88 ? 1.109 -11.271 12.746 1.00 91.06 88 ASN A CA 1
ATOM 667 C C . ASN A 1 88 ? 0.398 -10.008 12.227 1.00 91.06 88 ASN A C 1
ATOM 669 O O . ASN A 1 88 ? 0.470 -9.707 11.038 1.00 91.06 88 ASN A O 1
ATOM 673 N N . LEU A 1 89 ? -0.296 -9.280 13.114 1.00 91.50 89 LEU A N 1
ATOM 674 C CA . LEU A 1 89 ? -1.044 -8.064 12.778 1.00 91.50 89 LEU A CA 1
ATOM 675 C C . LEU A 1 89 ? -2.150 -8.281 11.725 1.00 91.50 89 LEU A C 1
ATOM 677 O O . LEU A 1 89 ? -2.492 -7.354 10.986 1.00 91.50 89 LEU A O 1
ATOM 681 N N . LYS A 1 90 ? -2.722 -9.493 11.642 1.00 92.00 90 LYS A N 1
ATOM 682 C CA . LYS A 1 90 ? -3.846 -9.813 10.744 1.00 92.00 90 LYS A CA 1
ATOM 683 C C . LYS A 1 90 ? -5.024 -8.845 10.919 1.00 92.00 90 LYS A C 1
ATOM 685 O O . LYS A 1 90 ? -5.731 -8.581 9.954 1.00 92.00 90 LYS A O 1
ATOM 690 N N . GLU A 1 91 ? -5.183 -8.245 12.094 1.00 91.88 91 GLU A N 1
ATOM 691 C CA . GLU A 1 91 ? -6.214 -7.246 12.379 1.00 91.88 91 GLU A CA 1
ATOM 692 C C . GLU A 1 91 ? -6.107 -6.011 11.456 1.00 91.88 91 GLU A C 1
ATOM 694 O O . GLU A 1 91 ? -7.122 -5.434 11.078 1.00 91.88 91 GLU A O 1
ATOM 699 N N . ILE A 1 92 ? -4.897 -5.635 11.012 1.00 93.25 92 ILE A N 1
ATOM 700 C CA . ILE A 1 92 ? -4.694 -4.568 10.009 1.00 93.25 92 ILE A CA 1
ATOM 701 C C . ILE A 1 92 ? -5.227 -5.008 8.644 1.00 93.25 92 ILE A C 1
ATOM 703 O O . ILE A 1 92 ? -5.783 -4.202 7.899 1.00 93.25 92 ILE A O 1
ATOM 707 N N . ALA A 1 93 ? -5.044 -6.286 8.300 1.00 93.06 93 ALA A N 1
ATOM 708 C CA . ALA A 1 93 ? -5.558 -6.829 7.054 1.00 93.06 93 ALA A CA 1
ATOM 709 C C . ALA A 1 93 ? -7.091 -6.893 7.067 1.00 93.06 93 ALA A C 1
ATOM 711 O O . ALA A 1 93 ? -7.711 -6.498 6.080 1.00 93.06 93 ALA A O 1
ATOM 712 N N . ASP A 1 94 ? -7.671 -7.316 8.192 1.00 93.31 94 ASP A N 1
ATOM 713 C CA . ASP A 1 94 ? -9.117 -7.418 8.409 1.00 93.31 94 ASP A CA 1
ATOM 714 C C . ASP A 1 94 ? -9.801 -6.041 8.439 1.00 93.31 94 ASP A C 1
ATOM 716 O O . ASP A 1 94 ? -10.916 -5.901 7.941 1.00 93.31 94 ASP A O 1
ATOM 720 N N . ALA A 1 95 ? -9.112 -5.001 8.927 1.00 93.31 95 ALA A N 1
ATOM 721 C CA . ALA A 1 95 ? -9.567 -3.609 8.856 1.00 93.31 95 ALA A CA 1
ATOM 722 C C . ALA A 1 95 ? -9.623 -3.044 7.418 1.00 93.31 95 ALA A C 1
ATOM 724 O O . ALA A 1 95 ? -10.178 -1.967 7.189 1.00 93.31 95 ALA A O 1
ATOM 725 N N . GLY A 1 96 ? -9.072 -3.765 6.436 1.00 95.75 96 GLY A N 1
ATOM 726 C CA . GLY A 1 96 ? -9.235 -3.485 5.013 1.00 95.75 96 GLY A CA 1
ATOM 727 C C . GLY A 1 96 ? -8.063 -2.758 4.350 1.00 95.75 96 GLY A C 1
ATOM 728 O O . GLY A 1 96 ? -7.033 -2.448 4.951 1.00 95.75 96 GLY A O 1
ATOM 729 N N . ALA A 1 97 ? -8.217 -2.496 3.049 1.00 94.56 97 ALA A N 1
ATOM 730 C CA . ALA A 1 97 ? -7.132 -2.027 2.182 1.00 94.56 97 ALA A CA 1
ATOM 731 C C . ALA A 1 97 ? -6.530 -0.675 2.611 1.00 94.56 97 ALA A C 1
ATOM 733 O O . ALA A 1 97 ? -5.320 -0.474 2.477 1.00 94.56 97 ALA A O 1
ATOM 734 N N . GLU A 1 98 ? -7.348 0.233 3.150 1.00 95.25 98 GLU A N 1
ATOM 735 C CA . GLU A 1 98 ? -6.889 1.550 3.602 1.00 95.25 98 GLU A CA 1
ATOM 736 C C . GLU A 1 98 ? -6.013 1.451 4.856 1.00 95.25 98 GLU A C 1
ATOM 738 O O . GLU A 1 98 ? -4.940 2.055 4.906 1.00 95.25 98 GLU A O 1
ATOM 743 N N . ALA A 1 99 ? -6.394 0.614 5.826 1.00 95.19 99 ALA A N 1
ATOM 744 C CA . ALA A 1 99 ? -5.580 0.353 7.011 1.00 95.19 99 ALA A CA 1
ATOM 745 C C . ALA A 1 99 ? -4.223 -0.257 6.629 1.00 95.19 99 ALA A C 1
ATOM 747 O O . ALA A 1 99 ? -3.179 0.192 7.105 1.00 95.19 99 ALA A O 1
ATOM 748 N N . GLN A 1 100 ? -4.213 -1.212 5.693 1.00 94.31 100 GLN A N 1
ATOM 749 C CA . GLN A 1 100 ? -2.969 -1.777 5.166 1.00 94.31 100 GLN A CA 1
ATOM 750 C C . GLN A 1 100 ? -2.096 -0.713 4.476 1.00 94.31 100 GLN A C 1
ATOM 752 O O . GLN A 1 100 ? -0.871 -0.730 4.617 1.00 94.31 100 GLN A O 1
ATOM 757 N N . ARG A 1 101 ? -2.700 0.219 3.724 1.00 94.56 101 ARG A N 1
ATOM 758 C CA . ARG A 1 101 ? -1.986 1.317 3.051 1.00 94.56 101 ARG A CA 1
ATOM 759 C C . ARG A 1 101 ? -1.355 2.278 4.051 1.00 94.56 101 ARG A C 1
ATOM 761 O O . ARG A 1 101 ? -0.175 2.595 3.906 1.00 94.56 101 ARG A O 1
ATOM 768 N N . LEU A 1 102 ? -2.109 2.710 5.059 1.00 94.62 102 LEU A N 1
ATOM 769 C CA . LEU A 1 102 ? -1.609 3.578 6.123 1.00 94.62 102 LEU A CA 1
ATOM 770 C C . LEU A 1 102 ? -0.487 2.900 6.912 1.00 94.62 102 LEU A C 1
ATOM 772 O O . LEU A 1 102 ? 0.561 3.510 7.103 1.00 94.62 102 LEU A O 1
ATOM 776 N N . ALA A 1 103 ? -0.651 1.625 7.280 1.00 94.44 103 ALA A N 1
ATOM 77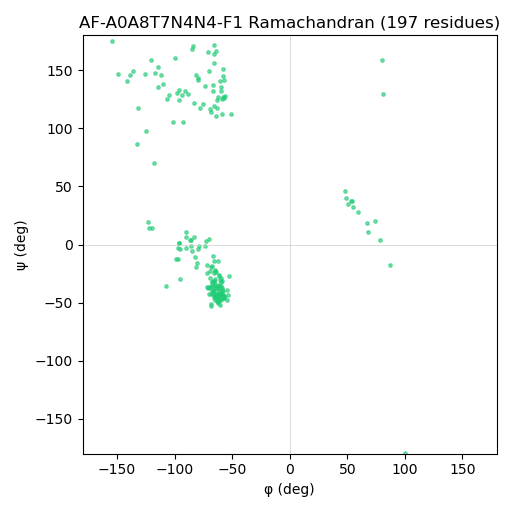7 C CA . ALA A 1 103 ? 0.378 0.859 7.982 1.00 94.44 103 ALA A CA 1
ATOM 778 C C . ALA A 1 103 ? 1.700 0.813 7.199 1.00 94.44 103 ALA A C 1
ATOM 780 O O . ALA A 1 103 ? 2.761 1.079 7.761 1.00 94.44 103 ALA A O 1
ATOM 781 N N . ARG A 1 104 ? 1.647 0.555 5.884 1.00 95.12 104 ARG A N 1
ATOM 782 C CA . ARG A 1 104 ? 2.834 0.634 5.013 1.00 95.12 104 ARG A CA 1
ATOM 783 C C . ARG A 1 104 ? 3.436 2.037 4.993 1.00 95.12 104 ARG A C 1
ATOM 785 O O . ARG A 1 104 ? 4.648 2.166 5.128 1.00 95.12 104 ARG A O 1
ATOM 792 N N . GLY A 1 105 ? 2.600 3.069 4.878 1.00 95.06 105 GLY A N 1
ATOM 793 C CA . GLY A 1 105 ? 3.033 4.466 4.898 1.00 95.06 105 GLY A CA 1
ATOM 794 C C . GLY A 1 105 ? 3.767 4.846 6.186 1.00 95.06 105 GLY A C 1
ATOM 795 O O . GLY A 1 105 ? 4.841 5.436 6.118 1.00 95.06 105 GLY A O 1
ATOM 796 N N . TYR A 1 106 ? 3.250 4.446 7.350 1.00 94.94 106 TYR A N 1
ATOM 797 C CA . TYR A 1 106 ? 3.900 4.691 8.643 1.00 94.94 106 TYR A CA 1
ATOM 798 C C . TYR A 1 106 ? 5.225 3.942 8.803 1.00 94.94 106 TYR A C 1
ATOM 800 O O . TYR A 1 106 ? 6.135 4.447 9.453 1.00 94.94 106 TYR A O 1
ATOM 808 N N . LEU A 1 107 ? 5.357 2.767 8.185 1.00 95.44 107 LEU A N 1
ATOM 809 C CA . LEU A 1 107 ? 6.615 2.018 8.134 1.00 95.44 107 LEU A CA 1
ATOM 810 C C . LEU A 1 107 ? 7.595 2.552 7.074 1.00 95.44 107 LEU A C 1
ATOM 812 O O . LEU A 1 107 ? 8.700 2.026 6.955 1.00 95.44 107 LEU A O 1
ATOM 816 N N . GLY A 1 108 ? 7.204 3.553 6.278 1.00 95.75 108 GLY A N 1
ATOM 817 C CA . GLY A 1 108 ? 8.005 4.042 5.153 1.00 95.75 108 GLY A CA 1
ATOM 818 C C . GLY A 1 108 ? 8.136 3.028 4.011 1.00 95.75 108 GLY A C 1
ATOM 819 O O . GLY A 1 108 ? 9.034 3.143 3.179 1.00 95.75 108 GLY A O 1
ATOM 820 N N . LEU A 1 109 ? 7.257 2.023 3.959 1.00 94.44 109 LEU A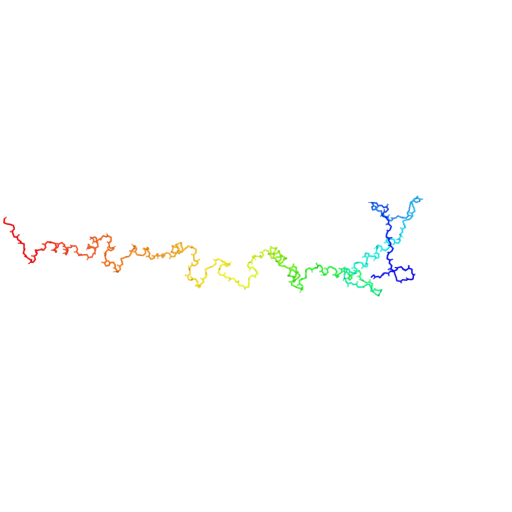 N 1
ATOM 821 C CA . LEU A 1 109 ? 7.229 1.037 2.886 1.00 94.44 109 LEU A CA 1
ATOM 822 C C . LEU A 1 109 ? 6.562 1.666 1.658 1.00 94.44 109 LEU A C 1
ATOM 824 O O . LEU A 1 109 ? 5.389 2.041 1.688 1.00 94.44 109 LEU A O 1
ATOM 828 N N . GLY A 1 110 ? 7.322 1.786 0.569 1.00 89.12 110 GLY A N 1
ATOM 829 C CA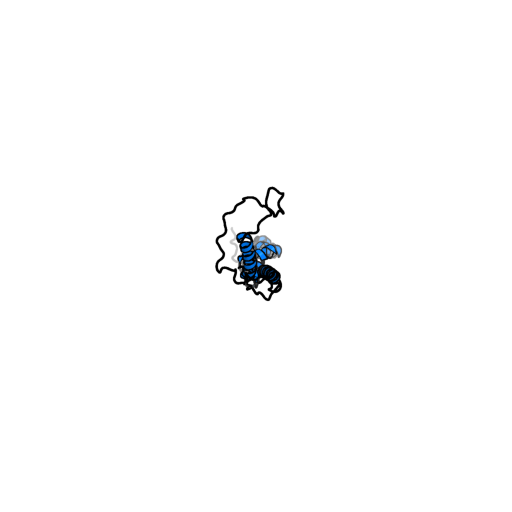 . GLY A 1 110 ? 6.826 2.313 -0.701 1.00 89.12 110 GLY A CA 1
ATOM 830 C C . GLY A 1 110 ? 5.766 1.420 -1.360 1.00 89.12 110 GLY A C 1
ATOM 831 O O . GLY A 1 110 ? 5.525 0.283 -0.953 1.00 89.12 110 GLY A O 1
ATOM 832 N N . ALA A 1 111 ? 5.152 1.919 -2.437 1.00 88.12 111 ALA A N 1
ATOM 833 C CA . ALA A 1 111 ? 4.069 1.226 -3.145 1.00 88.12 111 ALA A CA 1
ATOM 834 C C . ALA A 1 111 ? 4.477 -0.136 -3.741 1.00 88.12 111 ALA A C 1
ATOM 836 O O . ALA A 1 111 ? 3.641 -1.026 -3.872 1.00 88.12 111 ALA A O 1
ATOM 837 N N . LEU A 1 112 ? 5.761 -0.329 -4.057 1.00 92.50 112 LEU A N 1
ATOM 838 C CA . LEU A 1 112 ? 6.276 -1.590 -4.599 1.00 92.50 112 LEU A CA 1
ATOM 839 C C . LEU A 1 112 ? 6.231 -2.748 -3.590 1.00 92.50 112 LEU A C 1
ATOM 841 O O . LEU A 1 112 ? 6.249 -3.904 -4.002 1.00 92.50 112 LEU A O 1
ATOM 845 N N . ALA A 1 113 ? 6.110 -2.463 -2.288 1.00 92.38 113 ALA A N 1
ATOM 846 C CA . ALA A 1 113 ? 6.090 -3.480 -1.236 1.00 92.38 113 ALA A CA 1
ATOM 847 C C . ALA A 1 113 ? 4.899 -4.455 -1.330 1.00 92.38 113 ALA A C 1
ATOM 849 O O . ALA A 1 113 ? 4.909 -5.491 -0.672 1.00 92.38 113 ALA A O 1
ATOM 850 N N . THR A 1 114 ? 3.868 -4.141 -2.123 1.00 90.75 114 THR A N 1
ATOM 851 C CA . THR A 1 114 ? 2.706 -5.023 -2.330 1.00 90.75 114 THR A CA 1
ATOM 852 C C . THR A 1 114 ? 2.796 -5.873 -3.594 1.00 90.75 114 THR A C 1
ATOM 854 O O . THR A 1 114 ? 1.879 -6.648 -3.863 1.00 90.75 114 THR A O 1
ATOM 857 N N . LYS A 1 115 ? 3.843 -5.720 -4.409 1.00 93.25 115 LYS A N 1
ATOM 858 C CA . LYS A 1 115 ? 3.991 -6.488 -5.645 1.00 93.25 115 LYS A CA 1
ATOM 859 C C . LYS A 1 115 ? 4.717 -7.806 -5.380 1.00 93.25 115 LYS A C 1
ATOM 861 O O . LYS A 1 115 ? 5.809 -7.818 -4.827 1.00 93.25 115 LYS A O 1
ATOM 866 N N . ASN A 1 116 ? 4.137 -8.912 -5.852 1.00 94.06 116 ASN A N 1
ATOM 867 C CA . ASN A 1 116 ? 4.770 -10.239 -5.795 1.00 94.06 116 ASN A CA 1
ATOM 868 C C . ASN A 1 116 ? 5.980 -10.362 -6.737 1.00 94.06 116 ASN A C 1
ATOM 870 O O . ASN A 1 116 ? 6.828 -11.230 -6.555 1.00 94.06 116 ASN A O 1
ATOM 874 N N . SER A 1 117 ? 6.037 -9.524 -7.771 1.00 94.69 117 SER A N 1
ATOM 875 C CA . SER A 1 117 ? 7.137 -9.446 -8.724 1.00 94.69 117 SER A CA 1
ATOM 876 C C . SER A 1 117 ? 7.250 -8.015 -9.238 1.00 94.69 117 SER A C 1
ATOM 878 O O . SER A 1 117 ? 6.240 -7.318 -9.351 1.00 94.69 117 SER A O 1
ATOM 880 N N . LEU A 1 118 ? 8.474 -7.588 -9.531 1.00 94.94 118 LEU A N 1
ATOM 881 C CA . LEU A 1 118 ? 8.766 -6.273 -10.084 1.00 94.94 118 LEU A CA 1
ATOM 882 C C . LEU A 1 118 ? 9.149 -6.432 -11.551 1.00 94.94 118 LEU A C 1
ATOM 884 O O . LEU A 1 118 ? 10.054 -7.200 -11.883 1.00 94.94 118 LEU A O 1
ATOM 888 N N . GLY A 1 119 ? 8.448 -5.708 -12.418 1.00 94.31 119 GLY A N 1
ATOM 889 C CA . GLY A 1 119 ? 8.810 -5.593 -13.825 1.00 94.31 119 GLY A CA 1
ATOM 890 C C . GLY A 1 119 ? 9.858 -4.498 -14.054 1.00 94.31 119 GLY A C 1
ATOM 891 O O . GLY A 1 119 ? 10.075 -3.663 -13.177 1.00 94.31 119 GLY A O 1
ATOM 892 N N . PRO A 1 120 ? 10.473 -4.435 -15.247 1.00 95.38 120 PRO A N 1
ATOM 893 C CA . PRO A 1 120 ? 11.431 -3.383 -15.587 1.00 95.38 120 PRO A CA 1
ATOM 894 C C . PRO A 1 120 ? 10.872 -1.968 -15.368 1.00 95.38 120 PRO A C 1
ATOM 896 O O . PRO A 1 120 ? 11.510 -1.151 -14.711 1.00 95.38 120 PRO A O 1
ATOM 899 N N . GLY A 1 121 ? 9.624 -1.718 -15.777 1.00 92.69 121 GLY A N 1
ATOM 900 C CA . GLY A 1 121 ? 8.958 -0.428 -15.561 1.00 92.69 121 GLY A CA 1
ATOM 901 C C . GLY A 1 121 ? 8.723 -0.063 -14.089 1.00 92.69 121 GLY A C 1
ATOM 902 O O . GLY A 1 121 ? 8.643 1.115 -13.767 1.00 92.69 121 GLY A O 1
ATOM 903 N N . ASP A 1 122 ? 8.671 -1.041 -13.178 1.00 95.00 122 ASP A N 1
ATOM 904 C CA . ASP A 1 122 ? 8.508 -0.769 -11.742 1.00 95.00 122 ASP A CA 1
ATOM 905 C C . ASP A 1 122 ? 9.766 -0.173 -11.110 1.00 95.00 122 ASP A C 1
ATOM 907 O O . ASP A 1 122 ? 9.693 0.494 -10.080 1.00 95.00 122 ASP A O 1
ATOM 911 N N . VAL A 1 123 ? 10.921 -0.436 -11.719 1.00 93.75 123 VAL A N 1
ATOM 912 C CA . VAL A 1 123 ? 12.242 -0.065 -11.202 1.00 93.75 123 VAL A CA 1
ATOM 913 C C . VAL A 1 123 ? 13.026 0.807 -12.184 1.00 93.75 123 VAL A C 1
ATOM 915 O O . VAL A 1 123 ? 14.231 0.975 -12.016 1.00 93.75 123 VAL A O 1
ATOM 918 N N . ASN A 1 124 ? 12.355 1.363 -13.200 1.00 93.69 124 ASN A N 1
ATOM 919 C CA . ASN A 1 124 ? 12.963 2.156 -14.275 1.00 93.69 124 ASN A CA 1
ATOM 920 C C . ASN A 1 124 ? 14.117 1.429 -14.995 1.00 93.69 124 ASN A C 1
ATOM 922 O O . ASN A 1 124 ? 15.130 2.031 -15.346 1.00 93.69 124 ASN A O 1
ATOM 926 N N . ALA A 1 125 ? 13.978 0.119 -15.186 1.00 95.81 125 ALA A N 1
ATOM 927 C CA . ALA A 1 125 ? 14.904 -0.697 -15.957 1.00 95.81 125 ALA A CA 1
ATOM 928 C C . ALA A 1 125 ? 14.369 -0.957 -17.371 1.00 95.81 125 ALA A C 1
ATOM 930 O O . ALA A 1 125 ? 13.166 -0.888 -17.619 1.00 95.81 125 ALA A O 1
ATOM 931 N N . LEU A 1 126 ? 15.281 -1.325 -18.271 1.00 95.94 126 LEU A N 1
ATOM 932 C CA . LEU A 1 126 ? 14.952 -1.733 -19.634 1.00 95.94 126 LEU A CA 1
ATOM 933 C C . LEU A 1 126 ? 14.455 -3.183 -19.674 1.00 95.94 126 LEU A C 1
ATOM 935 O O . LEU A 1 126 ? 14.974 -4.069 -18.983 1.00 95.94 126 LEU A O 1
ATOM 939 N N . ALA A 1 127 ? 13.466 -3.434 -20.517 1.00 96.69 127 ALA A N 1
ATOM 940 C CA . ALA A 1 127 ? 12.877 -4.734 -20.755 1.00 96.69 127 ALA A CA 1
ATOM 941 C C . ALA A 1 127 ? 13.708 -5.527 -21.779 1.00 96.69 127 ALA A C 1
ATOM 943 O O . ALA A 1 127 ? 13.928 -5.104 -22.914 1.00 96.69 127 ALA A O 1
ATOM 944 N N . LYS A 1 128 ? 14.192 -6.709 -21.373 1.00 95.12 128 LYS A N 1
ATOM 945 C CA . LYS A 1 128 ? 15.095 -7.540 -22.197 1.00 95.12 128 LYS A CA 1
ATOM 946 C C . LYS A 1 128 ? 14.460 -7.975 -23.517 1.00 95.12 128 LYS A C 1
ATOM 948 O O . LYS A 1 128 ? 15.137 -8.033 -24.535 1.00 95.12 128 LYS A O 1
ATOM 953 N N . ASP A 1 129 ? 13.172 -8.281 -23.489 1.00 95.75 129 ASP A N 1
ATOM 954 C CA . ASP A 1 129 ? 12.369 -8.686 -24.641 1.00 95.75 129 ASP A CA 1
ATOM 955 C C . ASP A 1 129 ? 12.080 -7.532 -25.611 1.00 95.75 129 ASP A C 1
ATOM 957 O O . ASP A 1 129 ? 11.781 -7.778 -26.778 1.00 95.75 129 ASP A O 1
ATOM 961 N N . GLN A 1 130 ? 12.243 -6.282 -25.170 1.00 96.50 130 GLN A N 1
ATOM 962 C CA . GLN A 1 130 ? 12.093 -5.108 -26.028 1.00 96.50 130 GLN A CA 1
ATOM 963 C C . GLN A 1 130 ? 13.359 -4.751 -26.807 1.00 96.50 130 GLN A C 1
ATOM 965 O O . GLN A 1 130 ? 13.303 -3.875 -27.664 1.00 96.50 130 GLN A O 1
ATOM 970 N N . ASN A 1 131 ? 14.491 -5.426 -26.571 1.00 95.44 131 ASN A N 1
ATOM 971 C CA . ASN A 1 131 ? 15.739 -5.199 -27.311 1.00 95.44 131 ASN A CA 1
ATOM 972 C C . ASN A 1 131 ? 16.111 -3.703 -27.426 1.00 95.44 131 ASN A C 1
ATOM 974 O O . ASN A 1 131 ? 16.473 -3.231 -28.503 1.00 95.44 131 ASN A O 1
ATOM 978 N N . LEU A 1 132 ? 16.021 -2.966 -26.310 1.00 95.06 132 LEU A N 1
ATOM 979 C CA . LEU A 1 132 ? 16.293 -1.522 -26.207 1.00 95.06 132 LEU A CA 1
ATOM 980 C C . LEU A 1 132 ? 15.285 -0.607 -26.930 1.00 95.06 132 LEU A C 1
ATOM 982 O O . LEU A 1 132 ? 15.543 0.590 -27.052 1.00 95.06 132 LEU A O 1
ATOM 986 N N . ALA A 1 133 ? 14.147 -1.119 -27.407 1.00 94.62 133 ALA A N 1
ATOM 987 C CA . ALA A 1 133 ? 13.096 -0.284 -27.997 1.00 94.62 133 ALA A CA 1
ATOM 988 C C . ALA A 1 133 ? 12.458 0.685 -26.981 1.00 94.62 133 ALA A C 1
ATOM 990 O O . ALA A 1 133 ? 11.910 1.710 -27.374 1.00 94.62 133 ALA A O 1
ATOM 991 N N . ASP A 1 134 ? 12.567 0.380 -25.689 1.00 95.75 134 ASP A N 1
ATOM 992 C CA . ASP A 1 134 ? 12.117 1.179 -24.547 1.00 95.75 134 ASP A CA 1
ATOM 993 C C . ASP A 1 134 ? 13.177 2.154 -24.009 1.00 95.75 134 ASP A C 1
ATOM 995 O O . ASP A 1 134 ? 12.980 2.803 -22.982 1.00 95.75 134 ASP A O 1
ATOM 999 N N . LEU A 1 135 ? 14.311 2.280 -24.696 1.00 95.81 135 LEU A N 1
ATOM 1000 C CA . LEU A 1 135 ? 15.342 3.239 -24.341 1.00 95.81 135 LEU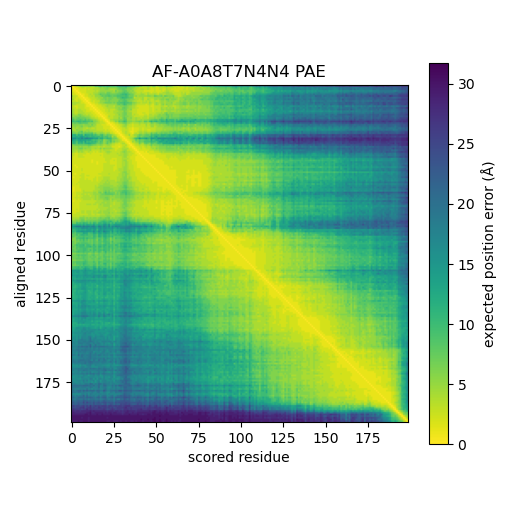 A CA 1
ATOM 1001 C C . LEU A 1 135 ? 14.863 4.672 -24.608 1.00 95.81 135 LEU A C 1
ATOM 1003 O O . LEU A 1 135 ? 14.672 5.067 -25.756 1.00 95.81 135 LEU A O 1
ATOM 1007 N N . GLU A 1 136 ? 14.750 5.474 -23.549 1.00 94.31 136 GLU A N 1
ATOM 1008 C CA . GLU A 1 136 ? 14.217 6.843 -23.620 1.00 94.31 136 GLU A CA 1
ATOM 1009 C C . GLU A 1 136 ? 14.984 7.741 -24.603 1.00 94.31 136 GLU A C 1
ATOM 1011 O O . GLU A 1 136 ? 14.385 8.453 -25.409 1.00 94.31 136 GLU A O 1
ATOM 1016 N N . ASN A 1 137 ? 16.321 7.693 -24.573 1.00 95.50 137 ASN A N 1
ATOM 1017 C CA . ASN A 1 137 ? 17.161 8.480 -25.471 1.00 95.50 137 ASN A CA 1
ATOM 1018 C C . ASN A 1 137 ? 18.269 7.634 -26.102 1.00 95.50 137 ASN A C 1
ATOM 1020 O O . ASN A 1 137 ? 19.413 7.587 -25.640 1.00 95.50 137 ASN A O 1
ATOM 1024 N N . ALA A 1 138 ? 17.926 6.998 -27.222 1.00 94.88 138 ALA A N 1
ATOM 1025 C CA . ALA A 1 138 ? 18.871 6.208 -28.000 1.00 94.88 138 ALA A CA 1
ATOM 1026 C C . ALA A 1 138 ? 20.055 7.029 -28.547 1.00 94.88 138 ALA A C 1
ATOM 1028 O O . ALA A 1 138 ? 21.122 6.466 -28.768 1.00 94.88 138 ALA A O 1
ATOM 1029 N N . GLY A 1 139 ? 19.898 8.341 -28.770 1.00 94.94 139 GLY A N 1
ATOM 1030 C CA . GLY A 1 139 ? 20.987 9.217 -29.215 1.00 94.94 139 GLY A CA 1
ATOM 1031 C C . GLY A 1 139 ? 22.053 9.397 -28.137 1.00 94.94 139 GLY A C 1
ATOM 1032 O O . GLY A 1 139 ? 23.219 9.094 -28.371 1.00 94.94 139 GLY A O 1
ATOM 1033 N N . THR A 1 140 ? 21.639 9.800 -26.934 1.00 96.44 140 THR A N 1
ATOM 1034 C CA . THR A 1 140 ? 22.534 9.928 -25.773 1.00 96.44 140 THR A CA 1
ATOM 1035 C C . THR A 1 140 ? 23.199 8.602 -25.433 1.00 96.44 140 THR A C 1
ATOM 1037 O O . THR A 1 140 ? 24.400 8.568 -25.192 1.00 96.44 140 THR A O 1
ATOM 1040 N N . ALA A 1 141 ? 22.454 7.494 -25.463 1.00 97.12 141 ALA A N 1
ATOM 1041 C CA . ALA A 1 141 ? 23.032 6.180 -25.210 1.00 97.12 141 ALA A CA 1
ATOM 1042 C C . ALA A 1 141 ? 24.101 5.793 -26.245 1.00 97.12 141 ALA A C 1
ATOM 1044 O O . ALA A 1 141 ? 25.148 5.284 -25.861 1.00 97.12 141 ALA A O 1
ATOM 1045 N N . ARG A 1 142 ? 23.875 6.066 -27.540 1.00 96.75 142 ARG A N 1
ATOM 1046 C CA . ARG A 1 142 ? 24.892 5.847 -28.583 1.00 96.75 142 ARG A CA 1
ATOM 1047 C C . ARG A 1 142 ? 26.128 6.716 -28.370 1.00 96.75 142 ARG A C 1
ATOM 1049 O O . ARG A 1 142 ? 27.234 6.200 -28.465 1.00 96.75 142 ARG A O 1
ATOM 1056 N N . ASN A 1 143 ? 25.933 7.990 -28.029 1.00 95.81 143 ASN A N 1
ATOM 1057 C CA . ASN A 1 143 ? 27.031 8.912 -27.737 1.00 95.81 143 ASN A CA 1
ATOM 1058 C C . ASN A 1 143 ? 27.859 8.438 -26.537 1.00 95.81 143 ASN A C 1
ATOM 1060 O O . ASN A 1 143 ? 29.077 8.419 -26.617 1.00 95.81 143 ASN A O 1
ATOM 1064 N N . ASN A 1 144 ? 27.215 7.987 -25.457 1.00 96.69 144 ASN A N 1
ATOM 1065 C CA . ASN A 1 144 ? 27.908 7.452 -24.279 1.00 96.69 144 ASN A CA 1
ATOM 1066 C C . ASN A 1 144 ? 28.683 6.153 -24.565 1.00 96.69 144 ASN A C 1
ATOM 1068 O O . ASN A 1 144 ? 29.576 5.799 -23.801 1.00 96.69 144 ASN A O 1
ATOM 1072 N N . LEU A 1 145 ? 28.305 5.420 -25.617 1.00 97.25 145 LEU A N 1
ATOM 1073 C CA . LEU A 1 145 ? 28.965 4.192 -26.064 1.00 97.25 145 LEU A CA 1
ATOM 1074 C C . LEU A 1 145 ? 29.976 4.432 -27.196 1.00 97.25 145 LEU A C 1
ATOM 1076 O O . LEU A 1 145 ? 30.540 3.462 -27.697 1.00 97.25 145 LEU A O 1
ATOM 1080 N N . ASP A 1 146 ? 30.174 5.682 -27.627 1.00 95.88 146 ASP A N 1
ATOM 1081 C CA . ASP A 1 146 ? 31.032 6.054 -28.757 1.00 95.88 146 ASP A CA 1
ATOM 1082 C C . ASP A 1 146 ? 30.713 5.290 -30.062 1.00 95.88 146 ASP A C 1
ATOM 1084 O O . ASP A 1 146 ? 31.601 4.938 -30.843 1.00 95.88 146 ASP A O 1
ATOM 1088 N N . VAL A 1 147 ? 29.425 5.031 -30.330 1.00 96.38 147 VAL A N 1
ATOM 1089 C CA . VAL A 1 147 ? 28.967 4.351 -31.556 1.00 96.38 147 VAL A CA 1
ATOM 1090 C C . VAL A 1 147 ? 28.224 5.297 -32.497 1.00 96.38 147 VAL A C 1
ATOM 1092 O O . VAL A 1 147 ? 27.361 6.071 -32.085 1.00 96.38 147 VAL A O 1
ATOM 1095 N N . TYR A 1 148 ? 28.500 5.185 -33.797 1.00 94.94 148 TYR A N 1
ATOM 1096 C CA . TYR A 1 148 ? 27.798 5.958 -34.824 1.00 94.94 148 TYR A CA 1
ATOM 1097 C C . TYR A 1 148 ? 26.453 5.333 -35.202 1.00 94.94 148 TYR A C 1
ATOM 1099 O O . TYR A 1 148 ? 26.291 4.112 -35.247 1.00 94.94 148 TYR A O 1
ATOM 1107 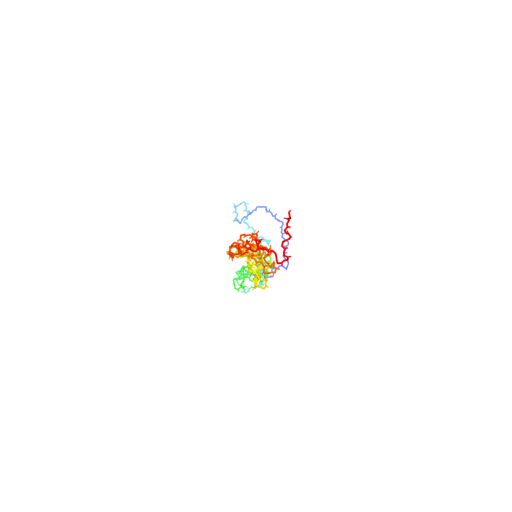N N . SER A 1 149 ? 25.476 6.179 -35.525 1.00 94.81 149 SER A N 1
ATOM 1108 C CA . SER A 1 149 ? 24.246 5.753 -36.191 1.00 94.81 149 SER A CA 1
ATOM 1109 C C . SER A 1 149 ? 24.502 5.357 -37.648 1.00 94.81 149 SER A C 1
ATOM 1111 O O . SER A 1 149 ? 25.532 5.694 -38.232 1.00 94.81 149 SER A O 1
ATOM 1113 N N . LYS A 1 150 ? 23.523 4.684 -38.269 1.00 93.56 150 LYS A N 1
ATOM 1114 C CA . LYS A 1 150 ? 23.579 4.352 -39.702 1.00 93.56 150 LYS A CA 1
ATOM 1115 C C . LYS A 1 150 ? 23.802 5.600 -40.558 1.00 93.56 150 LYS A C 1
ATOM 1117 O O . LYS A 1 1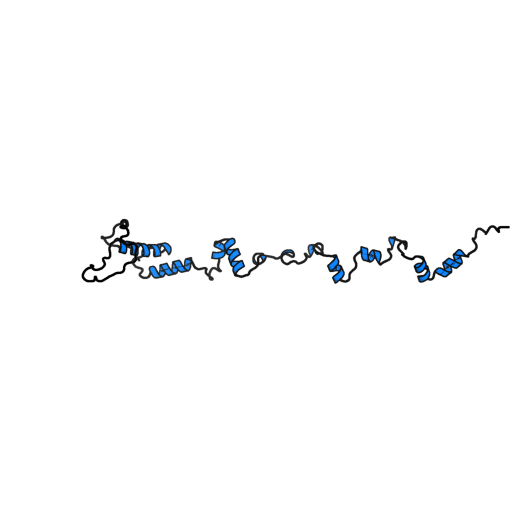50 ? 24.733 5.619 -41.341 1.00 93.56 150 LYS A O 1
ATOM 1122 N N . SER A 1 151 ? 23.040 6.672 -40.323 1.00 92.31 151 SER A N 1
ATOM 1123 C CA . SER A 1 151 ? 23.188 7.923 -41.079 1.00 92.31 151 SER A CA 1
ATOM 1124 C C . SER A 1 151 ? 24.549 8.596 -40.873 1.00 92.31 151 SER A C 1
ATOM 1126 O O . SER A 1 151 ? 25.088 9.164 -41.816 1.00 92.31 151 SER A O 1
ATOM 1128 N N . GLU A 1 152 ? 25.110 8.562 -39.662 1.00 93.94 152 GLU A N 1
ATOM 1129 C CA . GLU A 1 152 ? 26.449 9.115 -39.409 1.00 93.94 152 GLU A CA 1
ATOM 1130 C C . GLU A 1 152 ? 27.543 8.266 -40.064 1.00 93.94 152 GLU A C 1
ATOM 1132 O O . GLU A 1 152 ? 28.515 8.812 -40.582 1.00 93.94 152 GLU A O 1
ATOM 1137 N N . GLY A 1 153 ? 27.375 6.941 -40.073 1.00 92.12 153 GLY A N 1
ATOM 1138 C CA . GLY A 1 153 ? 28.234 6.023 -40.817 1.00 92.12 153 GLY A CA 1
ATOM 1139 C C . GLY A 1 153 ? 28.156 6.260 -42.325 1.00 92.12 153 GLY A C 1
ATOM 1140 O O . GLY A 1 153 ? 29.192 6.427 -42.963 1.00 92.12 153 GLY A O 1
ATOM 1141 N N . ASP A 1 154 ? 26.946 6.360 -42.875 1.00 90.88 154 ASP A N 1
ATOM 1142 C CA . ASP A 1 154 ? 26.689 6.594 -44.302 1.00 90.88 154 ASP A CA 1
ATOM 1143 C C . ASP A 1 154 ? 27.287 7.919 -44.795 1.00 90.88 154 ASP A C 1
ATOM 1145 O O . ASP A 1 154 ? 27.692 8.024 -45.948 1.00 90.88 154 ASP A O 1
ATOM 1149 N N . ASN A 1 155 ? 27.377 8.926 -43.921 1.00 90.19 155 ASN A N 1
ATOM 1150 C CA . ASN A 1 155 ? 28.021 10.202 -44.234 1.00 90.19 155 ASN A CA 1
ATOM 1151 C C . ASN A 1 155 ? 29.552 10.160 -44.101 1.00 90.19 155 ASN A C 1
ATOM 1153 O O . ASN A 1 155 ? 30.232 11.035 -44.635 1.00 90.19 155 ASN A O 1
ATOM 1157 N N . ARG A 1 156 ? 30.110 9.187 -43.367 1.00 92.19 156 ARG A N 1
ATOM 1158 C CA . ARG A 1 156 ? 31.557 9.074 -43.130 1.00 92.19 156 ARG A CA 1
ATOM 1159 C C . ARG A 1 156 ? 32.250 8.129 -44.114 1.00 92.19 156 ARG A C 1
ATOM 1161 O O . ARG A 1 156 ? 33.434 8.321 -44.388 1.00 92.19 156 ARG A O 1
ATOM 1168 N N . TYR A 1 157 ? 31.557 7.110 -44.616 1.00 93.31 157 TYR A N 1
ATOM 1169 C CA . TYR A 1 157 ? 32.151 6.050 -45.432 1.00 93.31 157 TYR A CA 1
ATOM 1170 C C . TYR A 1 157 ? 31.578 6.018 -46.852 1.00 93.31 157 TYR A C 1
ATOM 1172 O O . TYR A 1 157 ? 30.402 6.294 -47.061 1.00 93.31 157 TYR A O 1
ATOM 1180 N N . LEU A 1 158 ? 32.412 5.629 -47.825 1.00 94.38 158 LEU A N 1
ATOM 1181 C CA . LEU A 1 158 ? 31.965 5.409 -49.202 1.00 94.38 158 LEU A CA 1
ATOM 1182 C C . LEU A 1 158 ? 31.016 4.213 -49.269 1.00 94.38 158 LEU A C 1
ATOM 1184 O O . LEU A 1 158 ? 31.322 3.128 -48.765 1.00 94.38 158 LEU A O 1
ATOM 1188 N N . ARG A 1 159 ? 29.886 4.397 -49.945 1.00 93.25 159 ARG A N 1
ATOM 1189 C CA . ARG A 1 159 ? 28.857 3.374 -50.088 1.00 93.25 159 ARG A CA 1
ATOM 1190 C C . ARG A 1 159 ? 29.059 2.582 -51.368 1.00 93.25 159 ARG A C 1
ATOM 1192 O O . ARG A 1 159 ? 29.169 3.130 -52.465 1.00 93.25 159 ARG A O 1
ATOM 1199 N N . ARG A 1 160 ? 29.068 1.254 -51.240 1.00 94.06 160 ARG A N 1
ATOM 1200 C CA . ARG A 1 160 ? 29.341 0.334 -52.356 1.00 94.06 160 ARG A CA 1
ATOM 1201 C C . ARG A 1 160 ? 28.369 0.547 -53.517 1.00 94.06 160 ARG A C 1
ATOM 1203 O O . ARG A 1 160 ? 28.782 0.577 -54.668 1.00 94.06 160 ARG A O 1
ATOM 1210 N N . GLU A 1 161 ? 27.087 0.699 -53.220 1.00 94.62 161 GLU A N 1
ATOM 1211 C CA . GLU A 1 161 ? 26.022 0.875 -54.207 1.00 94.62 161 GLU A CA 1
ATOM 1212 C C . GLU A 1 161 ? 26.089 2.211 -54.956 1.00 94.62 161 GLU A C 1
ATOM 1214 O O . GLU A 1 161 ? 25.535 2.323 -56.047 1.00 94.62 161 GLU A O 1
ATOM 1219 N N . GLN A 1 162 ? 26.798 3.204 -54.409 1.00 94.88 162 GLN A N 1
ATOM 1220 C CA . GLN A 1 162 ? 27.003 4.496 -55.061 1.00 94.88 162 GLN A CA 1
ATOM 1221 C C . GLN A 1 162 ? 28.138 4.457 -56.087 1.00 94.88 162 GLN A C 1
ATOM 1223 O O . GLN A 1 162 ? 28.281 5.398 -56.862 1.00 94.88 162 GLN A O 1
ATOM 1228 N N . ASN A 1 163 ? 28.940 3.385 -56.123 1.00 95.50 163 ASN A N 1
ATOM 1229 C CA . ASN A 1 163 ? 30.034 3.207 -57.084 1.00 95.50 163 ASN A CA 1
ATOM 1230 C C . ASN A 1 163 ? 30.954 4.446 -57.191 1.00 95.50 163 ASN A C 1
ATOM 1232 O O . ASN A 1 163 ? 31.350 4.848 -58.283 1.00 95.50 163 ASN A O 1
ATOM 1236 N N . GLY A 1 164 ? 31.265 5.089 -56.059 1.00 94.31 164 GLY A N 1
ATOM 1237 C CA . GLY A 1 164 ? 32.122 6.279 -56.001 1.00 94.31 164 GLY A CA 1
ATOM 1238 C C . GLY A 1 164 ? 31.449 7.597 -56.408 1.00 94.31 164 GLY A C 1
ATOM 1239 O O . GLY A 1 164 ? 32.102 8.643 -56.421 1.00 94.31 164 GLY A O 1
ATOM 1240 N N . ALA A 1 165 ? 30.146 7.601 -56.711 1.00 95.44 165 ALA A N 1
ATOM 1241 C CA . ALA A 1 165 ? 29.396 8.836 -56.946 1.00 95.44 165 ALA A CA 1
ATOM 1242 C C . ALA A 1 165 ? 29.425 9.769 -55.721 1.00 95.44 165 ALA A C 1
ATOM 1244 O O . ALA A 1 165 ? 29.480 10.991 -55.884 1.00 95.44 165 ALA A O 1
ATOM 1245 N N . ASP A 1 166 ? 29.467 9.184 -54.523 1.00 95.00 166 ASP A N 1
ATOM 1246 C CA . ASP A 1 166 ? 29.507 9.829 -53.211 1.00 95.00 166 ASP A CA 1
ATOM 1247 C C . ASP A 1 166 ? 30.908 10.266 -52.755 1.00 95.00 166 ASP A C 1
ATOM 1249 O O . ASP A 1 166 ? 31.059 10.772 -51.646 1.00 95.00 166 ASP A O 1
ATOM 1253 N N . ILE A 1 167 ? 31.926 10.154 -53.612 1.00 95.19 167 ILE A N 1
ATOM 1254 C CA . ILE A 1 167 ? 33.229 10.780 -53.371 1.00 95.19 167 ILE A CA 1
ATOM 1255 C C . ILE A 1 167 ? 33.056 12.312 -53.412 1.00 95.19 167 ILE A C 1
ATOM 1257 O O . ILE A 1 167 ? 32.684 12.833 -54.479 1.00 95.19 167 ILE A O 1
ATOM 1261 N N . PRO A 1 168 ? 33.355 13.039 -52.309 1.00 94.44 168 PRO A N 1
ATOM 1262 C CA . PRO A 1 168 ? 33.169 14.491 -52.240 1.00 94.44 168 PRO A CA 1
ATOM 1263 C C . PRO A 1 168 ? 34.077 15.248 -53.210 1.00 94.44 168 PRO A C 1
ATOM 1265 O O . PRO A 1 168 ? 33.620 16.143 -53.914 1.00 94.44 168 PRO A O 1
ATOM 1268 N N . ASP A 1 169 ? 35.346 14.839 -53.289 1.00 96.88 169 ASP A N 1
ATOM 1269 C CA . ASP A 1 169 ? 36.328 15.387 -54.222 1.00 96.88 169 ASP A CA 1
ATOM 1270 C C . ASP A 1 169 ? 36.938 14.266 -55.067 1.00 96.88 169 ASP A C 1
ATOM 1272 O O . ASP A 1 169 ? 37.858 13.550 -54.664 1.00 96.88 169 ASP A O 1
ATOM 1276 N N . LYS A 1 170 ? 36.386 14.108 -56.271 1.00 96.38 170 LYS A N 1
ATOM 1277 C CA . LYS A 1 170 ? 36.842 13.105 -57.238 1.00 96.38 170 LYS A CA 1
ATOM 1278 C C . LYS A 1 170 ? 38.231 13.439 -57.787 1.00 96.38 170 LYS A C 1
ATOM 1280 O O . LYS A 1 170 ? 38.977 12.524 -58.119 1.00 96.38 170 LYS A O 1
ATOM 1285 N N . GLY A 1 171 ? 38.596 14.721 -57.858 1.00 96.50 171 GLY A N 1
ATOM 1286 C CA . GLY A 1 171 ? 39.910 15.162 -58.319 1.00 96.50 171 GLY A CA 1
ATOM 1287 C C . GLY A 1 171 ? 41.005 14.772 -57.331 1.00 96.50 171 GLY A C 1
ATOM 1288 O O . GLY A 1 171 ? 41.966 14.109 -57.726 1.00 96.50 171 GLY A O 1
ATOM 1289 N N . ALA A 1 172 ? 40.813 15.103 -56.051 1.00 97.38 172 ALA A N 1
ATOM 1290 C CA . ALA A 1 172 ? 41.709 14.689 -54.972 1.00 97.38 172 ALA A CA 1
ATOM 1291 C C . ALA A 1 172 ? 41.746 13.163 -54.817 1.00 97.38 172 ALA A C 1
ATOM 1293 O O . ALA A 1 172 ? 42.801 12.591 -54.556 1.00 97.38 172 ALA A O 1
ATOM 1294 N N . PHE A 1 173 ? 40.620 12.475 -55.029 1.00 97.75 173 PHE A N 1
ATOM 1295 C CA . PHE A 1 173 ? 40.609 11.014 -55.053 1.00 97.75 173 PHE A CA 1
ATOM 1296 C C . PHE A 1 173 ? 41.525 10.456 -56.151 1.00 97.75 173 PHE A C 1
ATOM 1298 O O . PHE A 1 173 ? 42.350 9.600 -55.852 1.00 97.75 173 PHE A O 1
ATOM 1305 N N . ILE A 1 174 ? 41.437 10.975 -57.386 1.00 97.44 174 ILE A N 1
ATOM 1306 C CA . ILE A 1 174 ? 42.312 10.600 -58.516 1.00 97.44 174 ILE A CA 1
ATOM 1307 C C . ILE A 1 174 ? 43.795 10.849 -58.194 1.00 97.44 174 ILE A C 1
ATOM 1309 O O . ILE A 1 174 ? 44.637 10.020 -58.547 1.00 97.44 174 ILE A O 1
ATOM 1313 N N . ASP A 1 175 ? 44.114 11.959 -57.520 1.00 97.62 175 ASP A N 1
ATOM 1314 C CA . ASP A 1 175 ? 45.474 12.247 -57.040 1.00 97.62 175 ASP A CA 1
ATOM 1315 C C . ASP A 1 175 ? 45.948 11.200 -56.029 1.00 97.62 175 ASP A C 1
ATOM 1317 O O . ASP A 1 175 ? 47.018 10.618 -56.195 1.00 97.62 175 ASP A O 1
ATOM 1321 N N . ASN A 1 176 ? 45.127 10.912 -55.016 1.00 97.12 176 ASN A N 1
ATOM 1322 C CA . ASN A 1 176 ? 45.464 9.991 -53.930 1.00 97.12 176 ASN A CA 1
ATOM 1323 C C . ASN A 1 176 ? 45.643 8.542 -54.401 1.00 97.12 176 ASN A C 1
ATOM 1325 O O . ASN A 1 176 ? 46.429 7.804 -53.811 1.00 97.12 176 ASN A O 1
ATOM 1329 N N . VAL A 1 177 ? 44.945 8.128 -55.465 1.00 97.50 177 VAL A N 1
ATOM 1330 C CA . VAL A 1 177 ? 45.150 6.809 -56.091 1.00 97.50 177 VAL A CA 1
ATOM 1331 C C . VAL A 1 177 ? 46.269 6.806 -57.142 1.00 97.50 177 VAL A C 1
ATOM 1333 O O . VAL A 1 177 ? 46.495 5.785 -57.788 1.00 97.50 177 VAL A O 1
ATOM 1336 N N . GLY A 1 178 ? 46.977 7.925 -57.335 1.00 97.12 178 GLY A N 1
ATOM 1337 C CA . GLY A 1 178 ? 48.133 8.024 -58.231 1.00 97.12 178 GLY A CA 1
ATOM 1338 C C . GLY A 1 178 ? 47.793 8.039 -59.726 1.00 97.12 178 GLY A C 1
ATOM 1339 O O . GLY A 1 178 ? 48.654 7.751 -60.555 1.00 97.12 178 GLY A O 1
ATOM 1340 N N . LEU A 1 179 ? 46.552 8.365 -60.104 1.00 97.75 179 LEU A N 1
ATOM 1341 C CA . LEU A 1 179 ? 46.092 8.296 -61.499 1.00 97.75 179 LEU A CA 1
ATOM 1342 C C . LEU A 1 179 ? 46.179 9.626 -62.260 1.00 97.75 179 LEU A C 1
ATOM 1344 O O . LEU A 1 179 ? 45.923 9.647 -63.464 1.00 97.75 179 LEU A O 1
ATOM 1348 N N . ARG A 1 180 ? 46.572 10.728 -61.611 1.00 97.12 180 ARG A N 1
ATOM 1349 C CA . ARG A 1 180 ? 46.595 12.064 -62.231 1.00 97.12 180 ARG A CA 1
ATOM 1350 C C . ARG A 1 180 ? 47.462 12.143 -63.486 1.00 97.12 180 ARG A C 1
ATOM 1352 O O . ARG A 1 180 ? 47.003 12.655 -64.502 1.00 97.12 180 ARG A O 1
ATOM 1359 N N . GLU A 1 181 ? 48.676 11.595 -63.457 1.00 96.00 181 GLU A N 1
ATOM 1360 C CA . GLU A 1 181 ? 49.535 11.573 -64.649 1.00 96.00 181 GLU A CA 1
ATOM 1361 C C . GLU A 1 181 ? 48.934 10.750 -65.790 1.00 96.00 181 GLU A C 1
ATOM 1363 O O . GLU A 1 181 ? 49.068 11.123 -66.952 1.00 96.00 181 GLU A O 1
ATOM 1368 N N . THR A 1 182 ? 48.267 9.638 -65.469 1.00 96.62 182 THR A N 1
ATOM 1369 C CA . THR A 1 182 ? 47.603 8.787 -66.466 1.00 96.62 182 THR A CA 1
ATOM 1370 C C . THR A 1 182 ? 46.457 9.540 -67.134 1.00 96.62 182 THR A C 1
ATOM 1372 O O . THR A 1 182 ? 46.335 9.496 -68.354 1.00 96.62 182 THR A O 1
ATOM 1375 N N . VAL A 1 183 ? 45.661 10.282 -66.355 1.00 96.12 183 VAL A N 1
ATOM 1376 C CA . VAL A 1 183 ? 44.590 11.143 -66.878 1.00 96.12 183 VAL A CA 1
ATOM 1377 C C . VAL A 1 183 ? 45.156 12.226 -67.798 1.00 96.12 183 VAL A C 1
ATOM 1379 O O . VAL A 1 183 ? 44.650 12.386 -68.904 1.00 96.12 183 VAL A O 1
ATOM 1382 N N . ASN A 1 184 ? 46.230 12.913 -67.395 1.00 94.94 184 ASN A N 1
ATOM 1383 C CA . ASN A 1 184 ? 46.862 13.947 -68.224 1.00 94.94 184 ASN A CA 1
ATOM 1384 C C . ASN A 1 184 ? 47.414 13.363 -69.536 1.00 94.94 184 ASN A C 1
ATOM 1386 O O . ASN A 1 184 ? 47.078 13.845 -70.612 1.00 94.94 184 ASN A O 1
ATOM 1390 N N . LYS A 1 185 ? 48.175 12.259 -69.466 1.00 95.00 185 LYS A N 1
ATOM 1391 C CA . LYS A 1 185 ? 48.703 11.568 -70.658 1.00 95.00 185 LYS A CA 1
ATOM 1392 C C . LYS A 1 185 ? 47.592 11.105 -71.603 1.00 95.00 185 LYS A C 1
ATOM 1394 O O . LYS A 1 185 ? 47.782 11.146 -72.812 1.00 95.00 185 LYS A O 1
ATOM 1399 N N . ALA A 1 186 ? 46.457 10.649 -71.071 1.00 92.38 186 ALA A N 1
ATOM 1400 C CA . ALA A 1 186 ? 45.308 10.243 -71.877 1.00 92.38 186 ALA A CA 1
ATOM 1401 C C . ALA A 1 186 ? 44.586 11.440 -72.518 1.00 92.38 186 ALA A C 1
ATOM 1403 O O . ALA A 1 186 ? 44.138 11.329 -73.655 1.00 92.38 186 ALA A O 1
ATOM 1404 N N . ALA A 1 187 ? 44.490 12.573 -71.816 1.00 91.44 187 ALA A N 1
ATOM 1405 C CA . ALA A 1 187 ? 43.906 13.804 -72.349 1.00 91.44 187 ALA A CA 1
ATOM 1406 C C . ALA A 1 187 ? 44.751 14.406 -73.488 1.00 91.44 187 ALA A C 1
ATOM 1408 O O . ALA A 1 187 ? 44.189 14.904 -74.460 1.00 91.44 187 ALA A O 1
ATOM 1409 N N . ASP A 1 188 ? 46.080 14.297 -73.391 1.00 90.75 188 ASP A N 1
ATOM 1410 C CA . ASP A 1 188 ? 47.036 14.784 -74.395 1.00 90.75 188 ASP A CA 1
ATOM 1411 C C . ASP A 1 188 ? 47.314 13.771 -75.529 1.00 90.75 188 ASP A C 1
ATOM 1413 O O . ASP A 1 188 ? 48.093 14.045 -76.446 1.00 90.75 188 ASP A O 1
ATOM 1417 N N . ALA A 1 189 ? 46.712 12.577 -75.487 1.00 88.81 189 ALA A N 1
ATOM 1418 C CA . ALA A 1 189 ? 46.929 11.546 -76.497 1.00 88.81 189 ALA A CA 1
ATOM 1419 C C . ALA A 1 189 ? 46.224 11.891 -77.821 1.00 88.81 189 ALA A C 1
ATOM 1421 O O . ALA A 1 189 ? 45.055 12.278 -77.847 1.00 88.81 189 ALA A O 1
ATOM 1422 N N . LEU A 1 190 ? 46.912 11.682 -78.949 1.00 84.81 190 LEU A N 1
ATOM 1423 C CA . LEU A 1 190 ? 46.324 11.869 -80.277 1.00 84.81 190 LEU A CA 1
ATOM 1424 C C . LEU A 1 190 ? 45.150 10.882 -80.487 1.00 84.81 190 LEU A C 1
ATOM 1426 O O . LEU A 1 190 ? 45.358 9.673 -80.336 1.00 84.81 190 LEU A O 1
ATOM 1430 N N . PRO A 1 191 ? 43.938 11.339 -80.870 1.00 83.06 191 PRO A N 1
ATOM 1431 C CA . PRO A 1 191 ? 42.813 10.448 -81.142 1.00 83.06 191 PRO A CA 1
ATOM 1432 C C . PRO A 1 191 ? 43.131 9.465 -82.273 1.00 83.06 191 PRO A C 1
ATOM 1434 O O . PRO A 1 191 ? 43.613 9.855 -83.338 1.00 83.06 191 PRO A O 1
ATOM 1437 N N . SER A 1 192 ? 42.782 8.192 -82.092 1.00 77.56 192 SER A N 1
ATOM 1438 C CA . SER A 1 192 ? 43.008 7.138 -83.095 1.00 77.56 192 SER A CA 1
ATOM 1439 C C . SER A 1 192 ? 42.202 7.318 -84.391 1.00 77.56 192 SER A C 1
ATOM 1441 O O . SER A 1 192 ? 42.524 6.691 -85.396 1.00 77.56 192 SER A O 1
ATOM 1443 N N . GLY A 1 193 ? 41.186 8.190 -84.394 1.00 74.69 193 GLY A N 1
ATOM 1444 C CA . GLY A 1 193 ? 40.403 8.564 -85.578 1.00 74.69 193 GLY A CA 1
ATOM 1445 C C . GLY A 1 193 ? 41.072 9.588 -86.507 1.00 74.69 193 GLY A C 1
ATOM 1446 O O . GLY A 1 193 ? 40.487 9.925 -87.532 1.00 74.69 193 GLY A O 1
ATOM 1447 N N . GLY A 1 194 ? 42.276 10.068 -86.166 1.00 63.25 194 GLY A N 1
ATOM 1448 C CA . GLY A 1 194 ? 42.999 11.099 -86.910 1.00 63.25 194 GLY A CA 1
ATOM 1449 C C . GLY A 1 194 ? 42.504 12.511 -86.585 1.00 63.25 194 GLY A C 1
ATOM 1450 O O . GLY A 1 194 ? 41.314 12.809 -86.631 1.00 63.25 194 GLY A O 1
ATOM 1451 N N . THR A 1 195 ? 43.421 13.416 -86.256 1.00 59.50 195 THR A N 1
ATOM 1452 C CA . THR A 1 195 ? 43.125 14.851 -86.206 1.00 59.50 195 THR A CA 1
ATOM 1453 C C . THR A 1 195 ? 43.042 15.380 -87.633 1.00 59.50 195 THR A C 1
ATOM 1455 O O . THR A 1 195 ? 44.028 15.296 -88.368 1.00 59.50 195 THR A O 1
ATOM 1458 N N . ALA A 1 196 ? 41.900 15.946 -88.034 1.00 57.06 196 ALA A N 1
ATOM 1459 C CA . ALA A 1 196 ? 41.863 16.788 -89.223 1.00 57.06 196 ALA A CA 1
ATOM 1460 C C . ALA A 1 196 ? 42.843 17.949 -88.999 1.00 57.06 196 ALA A C 1
ATOM 1462 O O . ALA A 1 196 ? 42.649 18.772 -88.105 1.00 57.06 196 ALA A O 1
ATOM 1463 N N . VAL A 1 197 ? 43.929 17.964 -89.770 1.00 53.72 197 VAL A N 1
ATOM 1464 C CA . VAL A 1 197 ? 44.872 19.080 -89.808 1.00 53.72 197 VAL A CA 1
ATOM 1465 C C . VAL A 1 197 ? 44.092 20.272 -90.354 1.00 53.72 197 VAL A C 1
ATOM 1467 O O . VAL A 1 197 ? 43.669 20.251 -91.510 1.00 53.72 197 VAL A O 1
ATOM 1470 N N . ALA A 1 198 ? 43.829 21.274 -89.514 1.00 53.19 198 ALA A N 1
ATOM 1471 C CA . ALA A 1 198 ? 43.372 22.568 -89.997 1.00 53.19 198 ALA A CA 1
ATOM 1472 C C . ALA A 1 198 ? 44.500 23.151 -90.862 1.00 53.19 198 ALA A C 1
ATOM 1474 O O . ALA A 1 198 ? 45.624 23.300 -90.379 1.00 53.19 198 ALA A O 1
ATOM 1475 N N . ALA A 1 199 ? 44.199 23.354 -92.146 1.00 44.44 199 ALA A N 1
ATOM 1476 C CA . ALA A 1 199 ? 45.080 23.977 -93.130 1.00 44.44 199 ALA A CA 1
ATOM 1477 C C . ALA A 1 199 ? 45.308 25.464 -92.829 1.00 44.44 199 ALA A C 1
ATOM 1479 O O . ALA A 1 199 ? 44.374 26.101 -92.288 1.00 44.44 199 ALA A O 1
#

Foldseek 3Di:
DDPPDDPVDDPDQDDADDDPDPDDDDFDCDPVVDHGDDDDSNNVVVVVVVQCVLCVLLVHDDDPVDPCSNVSSVVSNCVVPDQDVVVVSCVLVVVHDVSVVVVCVVVVNDPCVPDPDDDCVNVVHDDPVCVCVPPPDPPVVCVVVVHDDPVRVPLVDDDPVCVCVSVPDVPVVCVVVVCVVVVVCVVPDADPVDDDPDD

Sequence (199 aa):
MFHVDNNSGVANMPALAPAQSNTTTWFTEGDGQKGISWIGQDWLNILQAELLNILAEASIQPDKAQLNQLTLSIKAIIAANAFSRKNNLKEIADAGAEAQRLARGYLGLGALATKNSLGPGDVNALAKDQNLADLENAGTARNNLDVYSKSEGDNRYLRREQNGADIPDKGAFIDNVGLRETVNKAADALPSGGTAVAA

pLDDT: mean 91.73, std 7.79, range [44.44, 97.75]

Mean predicted aligned error: 10.71 Å